Protein 4GH0 (pdb70)

InterPro domains:
  IPR014830 Glycolipid transfer protein domain [PF08718] (18-166)
  IPR014830 Glycolipid transfer protein domain [PTHR10219] (12-198)
  IPR036497 Glycolipid transfer protein superfamily [G3DSA:1.10.3520.10] (17-201)
  IPR036497 Glycolipid transfer protein superfamily [SSF110004] (9-208)

Radius of gyration: 17.48 Å; Cα contacts (8 Å, |Δi|>4): 216; chains: 1; bounding box: 47×49×36 Å

B-factor: mean 27.19, std 9.64, range [14.23, 109.21]

Organism: Homo sapiens (NCBI:txid9606)

Sequence (200 aa):
KPLPADKQIETGPFLEAVVSHLPPFFDCLGSPVFTPIKAVISGNITKIKAVYDTNPAKFRTLQNILEVEKEMYGAEWPKVVGATLALMWLKRGLRFIQVFLQSICDGERDENHPNLIRVNATKAYEMALKKYHGWIIVQKIFQAALYAAPYKSDFLKALSSKKGQNVTEEECLEKIRLFLVNYTATIDVIYEMYTQMNAELNYKV

GO terms:
  GO:0051861 glycolipid binding (F, IDA)
  GO:0008289 lipid binding (F, IDA)
  GO:0005829 cytosol (C, IDA)
  GO:0017089 glycolipid transfer activity (F, IDA)
  GO:0120009 intermembrane lipid transfer (P, IDA)
  GO:0035627 ceramide transport (P, TAS)
  GO:0017089 glycolipid transfer activity (F, TAS)
  GO:0005829 cytosol (C, TAS)
  GO:0042802 identical protein binding (F, IPI)
  GO:0005515 protein binding (F, IPI)
  GO:0120013 lipid transfer activity (F, IDA)
  GO:0046317 regulation of glucosylceramide biosynthetic process (P, IDA)
  GO:0106254 lipid sensor activity (F, IDA)
  GO:0048207 vesicle targeting, rough ER to cis-Golgi (P, IMP)

Structure (mmCIF, N/CA/C/O backb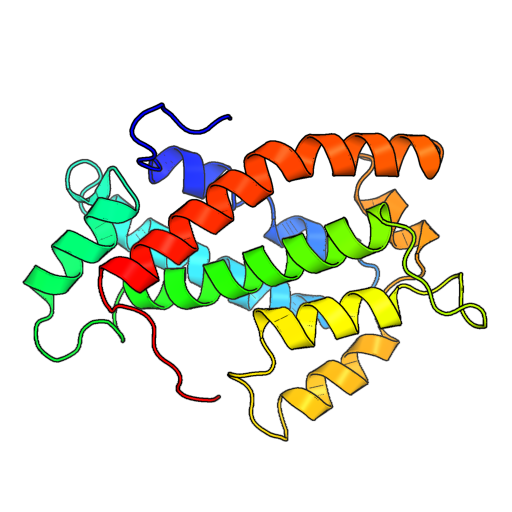one):
data_4GH0
#
_entry.id   4GH0
#
_cell.length_a   77.984
_cell.length_b   47.242
_cell.length_c   62.193
_cell.angle_alpha   90.00
_cell.angle_beta   125.52
_cell.angle_gamma   90.00
#
_symmetry.space_group_name_H-M   'C 1 2 1'
#
loop_
_entity.id
_entity.type
_entity.pdbx_description
1 polymer 'Glycolipid transfer protein'
2 non-polymer N-{(2S,3R,4E)-3-hydroxy-1-[(3-O-sulfo-beta-D-galactopyranosyl)oxy]octadec-4-en-2-yl}dodecanamide
3 non-polymer PENTADECANE
4 water water
#
loop_
_atom_site.group_PDB
_atom_site.id
_atom_site.type_symbol
_atom_site.label_atom_id
_atom_site.label_alt_id
_atom_site.label_comp_id
_atom_site.label_asym_id
_atom_site.label_entity_id
_atom_site.label_seq_id
_atom_site.pdbx_PDB_ins_code
_atom_site.Cartn_x
_atom_site.Cartn_y
_atom_site.Cartn_z
_atom_site.occupancy
_atom_site.B_iso_or_equiv
_atom_site.auth_seq_id
_atom_site.auth_comp_id
_atom_site.auth_asym_id
_atom_site.auth_atom_id
_atom_site.pdbx_PDB_model_num
ATOM 1 N N . LYS A 1 10 ? 2.049 11.527 9.611 1.00 44.61 10 LYS A N 1
ATOM 2 C CA . LYS A 1 10 ? 1.525 12.320 8.462 1.00 44.07 10 LYS A CA 1
ATOM 3 C C 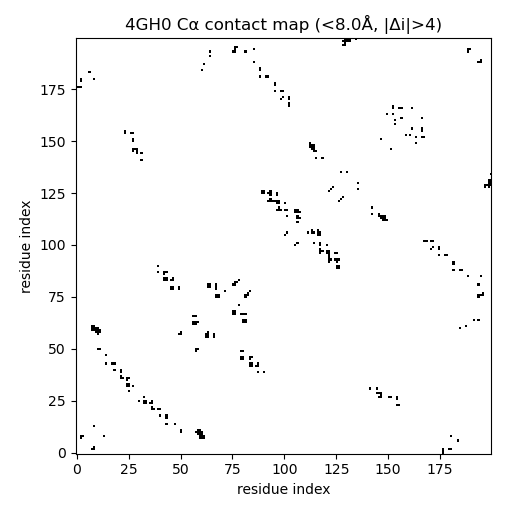. LYS A 1 10 ? 1.900 11.662 7.128 1.00 43.29 10 LYS A C 1
ATOM 4 O O . LYS A 1 10 ? 2.966 11.043 7.021 1.00 43.88 10 LYS A O 1
ATOM 10 N N . PRO A 1 11 ? 1.017 11.762 6.115 1.00 41.79 11 PRO A N 1
ATOM 11 C CA . PRO A 1 11 ? 1.395 11.218 4.816 1.00 40.24 11 PRO A CA 1
ATOM 12 C C . PRO A 1 11 ? 2.649 11.897 4.237 1.00 38.69 11 PRO A C 1
ATOM 13 O O . PRO A 1 11 ? 2.969 13.046 4.582 1.00 39.23 11 PRO A O 1
ATOM 17 N N . LEU A 1 12 ? 3.352 11.167 3.384 1.00 36.84 12 LEU A N 1
ATOM 18 C CA . LEU A 1 12 ? 4.490 11.720 2.647 1.00 35.54 12 LEU A CA 1
ATOM 19 C C . LEU A 1 12 ? 4.061 12.887 1.778 1.00 34.26 12 LEU A C 1
ATOM 20 O O . LEU A 1 12 ? 2.986 12.856 1.190 1.00 32.93 12 LEU A O 1
ATOM 25 N N . PRO A 1 13 ? 4.913 13.912 1.651 1.00 32.29 13 PRO A N 1
ATOM 26 C CA . PRO A 1 13 ? 4.628 14.916 0.638 1.00 31.66 13 PRO A CA 1
ATOM 27 C C . PRO A 1 13 ? 4.796 14.291 -0.733 1.00 30.31 13 PRO A C 1
ATOM 28 O O . PRO A 1 13 ? 5.427 13.232 -0.859 1.00 28.90 13 PRO A O 1
ATOM 32 N N . ALA A 1 14 ? 4.261 14.933 -1.769 1.00 29.83 14 ALA A N 1
ATOM 33 C CA . ALA A 1 14 ? 4.360 14.381 -3.114 1.00 29.02 14 ALA A CA 1
ATOM 34 C C . ALA A 1 14 ? 5.800 14.099 -3.554 1.00 28.12 14 ALA A C 1
ATOM 35 O O . ALA A 1 14 ? 6.064 13.133 -4.294 1.00 28.35 14 ALA A O 1
ATOM 37 N N . ASP A 1 15 ? 6.735 14.946 -3.109 1.00 26.34 15 ASP A N 1
ATOM 38 C CA . ASP A 1 15 ? 8.145 14.787 -3.475 1.00 24.97 15 ASP A CA 1
ATOM 39 C C . ASP A 1 15 ? 8.909 13.747 -2.649 1.00 23.18 15 ASP A C 1
ATOM 40 O O . ASP A 1 15 ? 10.085 13.493 -2.894 1.00 22.52 15 ASP A O 1
ATOM 45 N N . LYS A 1 16 ? 8.236 13.173 -1.655 1.00 22.44 16 LYS A N 1
ATOM 46 C CA . LYS A 1 16 ? 8.753 12.072 -0.840 1.00 23.10 16 LYS A CA 1
ATOM 47 C C . LYS A 1 16 ? 9.916 12.469 0.039 1.00 22.08 16 LYS A C 1
ATOM 48 O O . LYS A 1 16 ? 10.587 11.615 0.577 1.00 23.35 16 LYS A O 1
ATOM 54 N N . GLN A 1 17 ? 10.144 13.754 0.238 1.00 20.52 17 GLN A N 1
ATOM 55 C CA . GLN A 1 17 ? 11.229 14.156 1.146 1.00 20.20 17 GLN A CA 1
ATOM 56 C C . GLN A 1 17 ? 10.719 14.049 2.575 1.00 20.97 17 GLN A C 1
ATOM 57 O O . GLN A 1 17 ? 9.589 14.403 2.867 1.00 23.23 17 GLN A O 1
ATOM 63 N N . ILE A 1 18 ? 11.537 13.517 3.456 1.00 18.51 18 ILE A N 1
ATOM 64 C CA . ILE A 1 18 ? 11.121 13.298 4.839 1.00 18.93 18 ILE A CA 1
ATOM 65 C C . ILE A 1 18 ? 11.771 14.346 5.716 1.00 18.44 18 ILE A C 1
ATOM 66 O O . ILE A 1 18 ? 12.998 14.348 5.891 1.00 19.13 18 ILE A O 1
ATOM 71 N N . GLU A 1 19 ? 10.974 15.250 6.246 1.00 19.15 19 GLU A N 1
ATOM 72 C CA . GLU A 1 19 ? 11.489 16.302 7.086 1.00 20.76 19 GLU A CA 1
ATOM 73 C C . GLU A 1 19 ? 12.060 15.742 8.378 1.00 20.13 19 GLU A C 1
ATOM 74 O O . GLU A 1 19 ? 11.404 14.989 9.083 1.00 19.95 19 GLU A O 1
ATOM 85 N N . THR A 1 20 ? 13.298 16.133 8.685 1.00 18.75 20 THR A N 1
ATOM 86 C CA . THR A 1 20 ? 14.049 15.518 9.782 1.00 19.17 20 THR A CA 1
ATOM 87 C C . THR A 1 20 ? 13.437 15.816 11.140 1.00 19.14 20 THR A C 1
ATOM 88 O O . THR A 1 20 ? 13.291 14.934 11.974 1.00 19.05 20 THR A O 1
ATOM 92 N N . GLY A 1 21 ? 13.083 17.069 11.361 1.00 20.70 21 GLY A N 1
ATOM 93 C CA . GLY A 1 21 ? 12.527 17.473 12.637 1.00 21.14 21 GLY A CA 1
ATOM 94 C C . GLY A 1 21 ? 11.280 16.692 13.025 1.00 21.23 21 GLY A C 1
ATOM 95 O O . GLY A 1 21 ? 11.206 16.059 14.098 1.00 22.41 21 GLY A O 1
ATOM 96 N N . PRO A 1 22 ? 10.268 16.743 12.168 1.00 21.77 22 PRO A N 1
ATOM 97 C CA . PRO A 1 22 ? 9.056 15.971 12.395 1.00 22.07 22 PRO A CA 1
ATOM 98 C C . PRO A 1 22 ? 9.273 14.468 12.498 1.00 20.79 22 PRO A C 1
ATOM 99 O O . PRO A 1 22 ? 8.637 13.802 13.316 1.00 21.68 22 PRO A O 1
ATOM 103 N N . PHE A 1 23 ? 10.199 13.942 11.704 1.00 18.92 23 PHE A N 1
ATOM 104 C CA . PHE A 1 23 ? 10.550 12.528 11.801 1.00 18.69 23 PHE A CA 1
ATOM 105 C C . PHE A 1 23 ? 11.092 12.170 13.170 1.00 18.26 23 PHE A C 1
ATOM 106 O O . PHE A 1 23 ? 10.676 11.203 13.792 1.00 18.27 23 PHE A O 1
ATOM 114 N N . LEU A 1 24 ? 12.019 12.983 13.663 1.00 19.09 24 LEU A N 1
ATOM 115 C CA . LEU A 1 24 ? 12.586 12.772 14.989 1.00 19.91 24 LEU A CA 1
ATOM 116 C C . LEU A 1 24 ? 11.532 12.865 16.094 1.00 20.14 24 LEU A C 1
ATOM 117 O O . LEU A 1 24 ? 11.544 12.081 17.042 1.00 21.34 24 LEU A O 1
ATOM 122 N N . GLU A 1 25 ? 10.626 13.825 15.983 1.00 20.87 25 GLU A N 1
ATOM 123 C CA . GLU A 1 25 ? 9.532 13.952 16.953 1.00 23.66 25 GLU A CA 1
ATOM 124 C C . GLU A 1 25 ? 8.678 12.674 16.945 1.00 22.30 25 GLU A C 1
ATOM 125 O O . GLU A 1 25 ? 8.333 12.110 17.994 1.00 23.61 25 GLU A O 1
ATOM 131 N N . ALA A 1 26 ? 8.354 12.186 15.750 1.00 21.48 26 ALA A N 1
ATOM 132 C CA . ALA A 1 26 ? 7.538 10.994 15.640 1.00 21.37 26 ALA A CA 1
ATOM 133 C C . ALA A 1 26 ? 8.250 9.753 16.187 1.00 20.70 26 ALA A C 1
ATOM 134 O O . ALA A 1 26 ? 7.723 9.021 17.031 1.00 21.66 26 ALA A O 1
ATOM 136 N N . VAL A 1 27 ? 9.480 9.497 15.729 1.00 20.43 27 VAL A N 1
ATOM 137 C CA A VAL A 1 27 ? 10.171 8.265 16.131 0.50 21.32 27 VAL A CA 1
ATOM 138 C CA B VAL A 1 27 ? 10.172 8.288 16.109 0.50 20.98 27 VAL A CA 1
ATOM 139 C C . VAL A 1 27 ? 10.536 8.247 17.596 1.00 20.94 27 VAL A C 1
ATOM 140 O O . VAL A 1 27 ? 10.708 7.172 18.186 1.00 21.42 27 VAL A O 1
ATOM 147 N N . SER A 1 28 ? 10.606 9.418 18.214 1.00 21.05 28 SER A N 1
ATOM 148 C CA . SER A 1 28 ? 10.883 9.469 19.645 1.00 21.86 28 SER A CA 1
ATOM 149 C C . SER A 1 28 ? 9.740 8.871 20.476 1.00 21.58 28 SER A C 1
ATOM 150 O O . SER A 1 28 ? 9.978 8.520 21.620 1.00 23.23 28 SER A O 1
ATOM 153 N N . HIS A 1 29 ? 8.581 8.641 19.871 1.00 21.37 29 HIS A N 1
ATOM 154 C CA . HIS A 1 29 ? 7.494 7.926 20.573 1.00 22.73 29 HIS A CA 1
ATOM 155 C C . HIS A 1 29 ? 7.706 6.444 20.658 1.00 24.01 29 HIS A C 1
ATOM 156 O O . HIS A 1 29 ? 7.008 5.737 21.388 1.00 25.36 29 HIS A O 1
ATOM 163 N N . LEU A 1 30 ? 8.659 5.934 19.891 1.00 23.93 30 LEU A N 1
ATOM 164 C CA . LEU A 1 30 ? 8.800 4.503 19.791 1.00 25.21 30 LEU A CA 1
ATOM 165 C C . LEU A 1 30 ? 9.506 3.869 20.991 1.00 25.53 30 LEU A C 1
ATOM 166 O O . LEU A 1 30 ? 8.998 2.857 21.513 1.00 26.10 30 LEU A O 1
ATOM 175 N N . PRO A 1 31 ? 10.652 4.412 21.452 1.00 25.52 31 PRO A N 1
ATOM 176 C CA . PRO A 1 31 ? 11.326 3.745 22.555 1.00 26.78 31 PRO A CA 1
ATOM 177 C C . PRO A 1 31 ? 10.417 3.472 23.770 1.00 26.56 31 PRO A C 1
ATOM 178 O O . PRO A 1 31 ? 10.491 2.379 24.319 1.00 26.84 31 PRO A O 1
ATOM 182 N N . PRO A 1 32 ? 9.604 4.451 24.217 1.00 26.47 32 PRO A N 1
ATOM 183 C CA . PRO A 1 32 ? 8.790 4.154 25.391 1.00 27.44 32 PRO A CA 1
ATOM 184 C C . PRO A 1 32 ? 7.879 2.956 25.269 1.00 27.11 32 PRO A C 1
ATOM 185 O O . PRO A 1 32 ? 7.532 2.356 26.299 1.00 27.59 32 PRO A O 1
ATOM 189 N N . PHE A 1 33 ? 7.477 2.561 24.063 1.00 27.06 33 PHE A N 1
ATOM 190 C CA . PHE A 1 33 ? 6.700 1.320 23.923 1.00 27.76 33 PHE A CA 1
ATOM 191 C C . PHE A 1 33 ? 7.428 0.069 24.380 1.00 28.60 33 PHE A C 1
ATOM 192 O O . PHE A 1 33 ? 6.794 -0.912 24.778 1.00 28.89 33 PHE A O 1
ATOM 200 N N . PHE A 1 34 ? 8.755 0.076 24.343 1.00 29.07 34 PHE A N 1
ATOM 201 C CA . PHE A 1 34 ? 9.505 -1.065 24.834 1.00 29.73 34 PHE A CA 1
ATOM 202 C C . PHE A 1 34 ? 9.372 -1.267 26.356 1.00 30.41 34 PHE A C 1
ATOM 203 O O . PHE A 1 34 ? 9.563 -2.390 26.849 1.00 32.87 34 PHE A O 1
ATOM 211 N N . ASP A 1 35 ? 9.015 -0.206 27.084 1.00 30.38 35 ASP A N 1
ATOM 212 C CA . ASP A 1 35 ? 8.733 -0.287 28.536 1.00 30.84 35 ASP A CA 1
ATOM 213 C C . ASP A 1 35 ? 7.332 -0.790 28.837 1.00 30.98 35 ASP A C 1
ATOM 214 O O . ASP A 1 35 ? 6.979 -0.971 30.004 1.00 30.98 35 ASP A O 1
ATOM 219 N N . CYS A 1 36 ? 6.564 -1.081 27.793 1.00 30.39 36 CYS A N 1
ATOM 220 C CA . CYS A 1 36 ? 5.184 -1.538 27.940 1.00 30.71 36 CYS A CA 1
ATOM 221 C C . CYS A 1 36 ? 5.054 -3.009 27.612 1.00 30.67 36 CYS A C 1
ATOM 222 O O . CYS A 1 36 ? 3.920 -3.513 27.545 1.00 31.72 36 CYS A O 1
ATOM 225 N N . LEU A 1 37 ? 6.190 -3.681 27.381 1.00 31.52 37 LEU A N 1
ATOM 226 C CA . LEU A 1 37 ? 6.223 -5.082 26.911 1.00 31.82 37 LEU A CA 1
ATOM 227 C C . LEU A 1 37 ? 6.315 -6.139 27.998 1.00 32.45 37 LEU A C 1
ATOM 228 O O . LEU A 1 37 ? 6.411 -7.329 27.682 1.00 33.29 37 LEU A O 1
ATOM 233 N N . GLY A 1 38 ? 6.282 -5.727 29.261 1.00 32.25 38 GLY A N 1
ATOM 234 C CA . GLY A 1 38 ? 6.255 -6.649 30.391 1.00 32.86 38 GLY A CA 1
ATOM 235 C C . GLY A 1 38 ? 7.566 -7.335 30.671 1.00 32.88 38 GLY A C 1
ATOM 236 O O . GLY A 1 38 ? 7.599 -8.315 31.426 1.00 34.73 38 GLY A O 1
ATOM 237 N N . SER A 1 39 ? 8.662 -6.865 30.067 1.00 32.37 39 SER A N 1
ATOM 238 C CA . SER A 1 39 ? 9.943 -7.466 30.363 1.00 31.68 39 SER A CA 1
ATOM 239 C C . SER A 1 39 ? 11.069 -6.468 30.263 1.00 31.40 39 SER A C 1
ATOM 240 O O . SER A 1 39 ? 11.306 -5.836 29.237 1.00 29.87 39 SER A O 1
ATOM 243 N N . PRO A 1 40 ? 11.763 -6.289 31.364 1.00 31.40 40 PRO A N 1
ATOM 244 C CA . PRO A 1 40 ? 13.034 -5.563 31.377 1.00 31.12 40 PRO A CA 1
ATOM 245 C C . PRO A 1 40 ? 14.119 -6.093 30.417 1.00 30.02 40 PRO A C 1
ATOM 246 O O . PRO A 1 40 ? 15.090 -5.392 30.153 1.00 30.62 40 PRO A O 1
ATOM 250 N N . VAL A 1 41 ? 13.946 -7.291 29.854 1.00 29.26 41 VAL A N 1
ATOM 251 C CA . VAL A 1 41 ? 14.798 -7.793 28.795 1.00 29.38 41 VAL A CA 1
ATOM 252 C C . VAL A 1 41 ? 14.881 -6.787 27.632 1.00 27.61 41 VAL A C 1
ATOM 253 O O . VAL A 1 41 ? 15.892 -6.711 26.917 1.00 29.88 41 VAL A O 1
ATOM 257 N N . PHE A 1 42 ? 13.812 -6.016 27.423 1.00 25.19 42 PHE A N 1
ATOM 258 C CA . PHE A 1 42 ? 13.744 -5.083 26.312 1.00 25.21 42 PHE A CA 1
ATOM 259 C C . PHE A 1 42 ? 14.303 -3.715 26.599 1.00 22.93 42 PHE A C 1
ATOM 260 O O . PHE A 1 42 ? 14.446 -2.913 25.680 1.00 23.14 42 PHE A O 1
ATOM 268 N N . THR A 1 43 ? 14.733 -3.464 27.822 1.00 22.58 43 THR A N 1
ATOM 269 C CA . THR A 1 43 ? 15.380 -2.195 28.141 1.00 22.70 43 THR A CA 1
ATOM 270 C C . THR A 1 43 ? 16.631 -1.885 27.322 1.00 22.24 43 THR A C 1
ATOM 271 O O . THR A 1 43 ? 16.771 -0.744 26.842 1.00 21.40 43 THR A O 1
ATOM 275 N N . PRO A 1 44 ? 17.538 -2.864 27.157 1.00 21.84 44 PRO A N 1
ATOM 276 C CA . PRO A 1 44 ? 18.703 -2.528 26.333 1.00 22.62 44 PRO A CA 1
ATOM 277 C C . PRO A 1 44 ? 18.352 -2.258 24.865 1.00 21.86 44 PRO A C 1
ATOM 278 O O . PRO A 1 44 ? 19.063 -1.482 24.203 1.00 22.93 44 PRO A O 1
ATOM 282 N N . ILE A 1 45 ? 17.280 -2.854 24.360 1.00 22.15 45 ILE A N 1
ATOM 283 C CA . ILE A 1 45 ? 16.825 -2.562 23.003 1.00 23.08 45 ILE A CA 1
ATOM 284 C C . ILE A 1 45 ? 16.277 -1.152 22.906 1.00 22.16 45 ILE A C 1
ATOM 285 O O . ILE A 1 45 ? 16.638 -0.398 21.975 1.00 21.23 45 ILE A O 1
ATOM 290 N N . LYS A 1 46 ? 15.458 -0.755 23.863 1.00 21.86 46 LYS A N 1
ATOM 291 C CA . LYS A 1 46 ? 14.993 0.602 23.982 1.00 20.91 46 LYS A CA 1
ATOM 292 C C . LYS A 1 46 ? 16.174 1.587 23.928 1.00 19.71 46 LYS A C 1
ATOM 293 O O . LYS A 1 46 ? 16.150 2.561 23.205 1.00 20.14 46 LYS A O 1
ATOM 299 N N . ALA A 1 47 ? 17.209 1.280 24.688 1.00 18.84 47 ALA A N 1
ATOM 300 C CA . ALA A 1 47 ? 18.326 2.166 24.842 1.00 18.67 47 ALA A CA 1
ATOM 301 C C . ALA A 1 47 ? 19.125 2.285 23.526 1.00 18.43 47 ALA A C 1
ATOM 302 O O . ALA A 1 47 ? 19.601 3.353 23.161 1.00 18.54 47 ALA A O 1
ATOM 304 N N . VAL A 1 48 ? 19.288 1.176 22.808 1.00 18.13 48 VAL A N 1
ATOM 305 C CA . VAL A 1 48 ? 20.042 1.223 21.558 1.00 19.11 48 VAL A CA 1
ATOM 306 C C . VAL A 1 48 ? 19.283 2.047 20.508 1.00 17.60 48 VAL A C 1
ATOM 307 O O . VAL A 1 48 ? 19.886 2.840 19.775 1.00 18.26 48 VAL A O 1
ATOM 311 N N . ILE A 1 49 ? 17.971 1.869 20.415 1.00 17.33 49 ILE A N 1
ATOM 312 C CA . ILE A 1 49 ? 17.166 2.649 19.479 1.00 18.26 49 ILE A CA 1
ATOM 313 C C . ILE A 1 49 ? 17.168 4.124 19.843 1.00 17.65 49 ILE A C 1
ATOM 314 O O . ILE A 1 49 ? 17.333 4.989 18.988 1.00 17.77 49 ILE A O 1
ATOM 319 N N . SER A 1 50 ? 17.019 4.429 21.128 1.00 18.43 50 SER A N 1
ATOM 320 C CA . SER A 1 50 ? 17.097 5.797 21.582 1.00 19.83 50 SER A CA 1
ATOM 321 C C . SER A 1 50 ? 18.462 6.393 21.247 1.00 18.87 50 SER A C 1
ATOM 322 O O . SER A 1 50 ? 18.540 7.561 20.877 1.00 19.60 50 SER A O 1
ATOM 327 N N . GLY A 1 51 ? 19.517 5.585 21.332 1.00 18.31 51 GLY A N 1
ATOM 328 C CA . GLY A 1 51 ? 20.836 6.071 20.950 1.00 18.94 51 GLY A CA 1
ATOM 329 C C . GLY A 1 51 ? 20.924 6.460 19.500 1.00 16.85 51 GLY A C 1
ATOM 330 O O . GLY A 1 51 ? 21.549 7.463 19.144 1.00 17.73 51 GLY A O 1
ATOM 331 N N . ASN A 1 52 ? 20.343 5.659 18.623 1.00 16.44 52 ASN A N 1
ATOM 332 C CA . ASN A 1 52 ? 20.311 6.042 17.212 1.00 16.87 52 ASN A CA 1
ATOM 333 C C . ASN A 1 52 ? 19.603 7.371 17.012 1.00 15.47 52 ASN A C 1
ATOM 334 O O . ASN A 1 52 ? 20.064 8.247 16.285 1.00 15.99 52 ASN A O 1
ATOM 339 N N . ILE A 1 53 ? 18.460 7.538 17.669 1.00 15.93 53 ILE A N 1
ATOM 340 C CA . ILE A 1 53 ? 17.665 8.755 17.534 1.00 16.42 53 ILE A CA 1
ATOM 341 C C . ILE A 1 53 ? 18.448 9.967 18.050 1.00 17.00 53 ILE A C 1
ATOM 342 O O . ILE A 1 53 ? 18.488 11.023 17.403 1.00 17.67 53 ILE A O 1
ATOM 347 N N . THR A 1 54 ? 19.097 9.794 19.193 1.00 17.92 54 THR A N 1
ATOM 348 C CA . THR A 1 54 ? 19.901 10.864 19.768 1.00 18.67 54 THR A CA 1
ATOM 349 C C . THR A 1 54 ? 21.037 11.313 18.863 1.00 18.02 54 THR A C 1
ATOM 350 O O . THR A 1 54 ? 21.328 12.518 18.771 1.00 18.72 54 THR A O 1
ATOM 354 N N . LYS A 1 55 ? 21.683 10.352 18.215 1.00 17.33 55 LYS A N 1
ATOM 355 C CA . LYS A 1 55 ? 22.778 10.680 17.320 1.00 17.17 55 LYS A CA 1
ATOM 356 C C . LYS A 1 55 ? 22.254 11.474 16.115 1.00 16.86 55 LYS A C 1
ATOM 357 O O . LYS A 1 55 ? 22.866 12.454 15.711 1.00 17.92 55 LYS A O 1
ATOM 363 N N . ILE A 1 56 ? 21.135 11.069 15.527 1.00 16.20 56 ILE A N 1
ATOM 364 C CA . ILE A 1 56 ? 20.566 11.814 14.423 1.00 15.79 56 ILE A CA 1
ATOM 365 C C . ILE A 1 56 ? 20.162 13.217 14.864 1.00 16.06 56 ILE A C 1
ATOM 366 O O . ILE A 1 56 ? 20.445 14.206 14.165 1.00 17.51 56 ILE A O 1
ATOM 371 N N . LYS A 1 57 ? 19.542 13.331 16.023 1.00 16.80 57 LYS A N 1
ATOM 372 C CA . LYS A 1 57 ? 19.156 14.639 16.577 1.00 18.41 57 LYS A CA 1
ATOM 373 C C . LYS A 1 57 ? 20.376 15.552 16.803 1.00 18.25 57 LYS A C 1
ATOM 374 O O . LYS A 1 57 ? 20.311 16.752 16.527 1.00 18.89 57 LYS A O 1
ATOM 385 N N . ALA A 1 58 ? 21.460 14.966 17.294 1.00 18.04 58 ALA A N 1
ATOM 386 C CA . ALA A 1 58 ? 22.669 15.765 17.548 1.00 18.58 58 ALA A CA 1
ATOM 387 C C . ALA A 1 58 ? 23.212 16.351 16.265 1.00 18.57 58 ALA A C 1
ATOM 388 O O . ALA A 1 58 ? 23.680 17.495 16.240 1.00 19.47 58 ALA A O 1
ATOM 390 N N . VAL A 1 59 ? 23.221 15.545 15.202 1.00 18.29 59 VAL A N 1
ATOM 391 C CA . VAL A 1 59 ? 23.670 16.080 13.907 1.00 18.53 59 VAL A CA 1
ATOM 392 C C . VAL A 1 59 ? 22.692 17.156 13.416 1.00 18.59 59 VAL A C 1
ATOM 393 O O . VAL A 1 59 ? 23.080 18.247 13.015 1.00 18.95 59 VAL A O 1
ATOM 397 N N . TYR A 1 60 ? 21.409 16.855 13.412 1.00 19.11 60 TYR A N 1
ATOM 398 C CA . TYR A 1 60 ? 20.388 17.798 12.971 1.00 19.20 60 TYR A CA 1
ATOM 399 C C . TYR A 1 60 ? 20.527 19.139 13.685 1.00 19.25 60 TYR A C 1
ATOM 400 O O . TYR A 1 60 ? 20.467 20.210 13.042 1.00 20.79 60 TYR A O 1
ATOM 409 N N . ASP A 1 61 ? 20.741 19.091 14.991 1.00 20.05 61 ASP A N 1
ATOM 410 C CA . ASP A 1 61 ? 20.752 20.307 15.790 1.00 21.44 61 ASP A CA 1
ATOM 411 C C . ASP A 1 61 ? 21.940 21.216 15.437 1.00 21.58 61 ASP A C 1
ATOM 412 O O . ASP A 1 61 ? 21.873 22.432 15.721 1.00 24.17 61 ASP A O 1
ATOM 417 N N . THR A 1 62 ? 22.986 20.653 14.842 1.00 22.15 62 THR A N 1
ATOM 418 C CA . THR A 1 62 ? 24.157 21.430 14.453 1.00 22.64 62 THR A CA 1
ATOM 4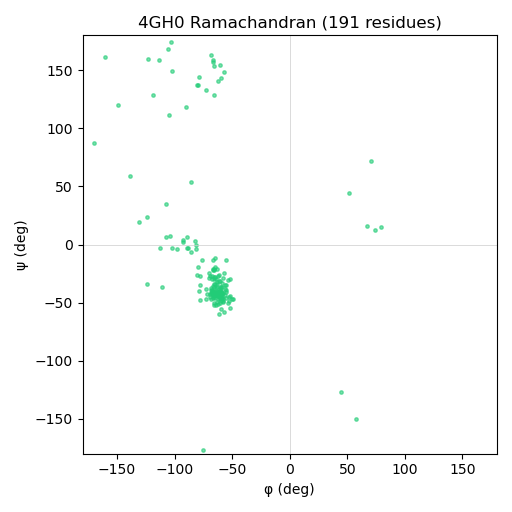19 C C . THR A 1 62 ? 23.812 22.439 13.363 1.00 23.64 62 THR A C 1
ATOM 420 O O . THR A 1 62 ? 24.430 23.499 13.267 1.00 26.23 62 THR A O 1
ATOM 424 N N . ASN A 1 63 ? 22.821 22.102 12.544 1.00 24.03 63 ASN A N 1
ATOM 425 C CA . ASN A 1 63 ? 22.430 22.951 11.425 1.00 24.42 63 ASN A CA 1
ATOM 426 C C . ASN A 1 63 ? 21.127 22.491 10.780 1.00 22.83 63 ASN A C 1
ATOM 427 O O . ASN A 1 63 ? 21.136 21.712 9.826 1.00 22.84 63 ASN A O 1
ATOM 432 N N . PRO A 1 64 ? 20.008 22.977 11.307 1.00 23.16 64 PRO A N 1
ATOM 433 C CA . PRO A 1 64 ? 18.699 22.377 11.024 1.00 23.55 64 PRO A CA 1
ATOM 434 C C . PRO A 1 64 ? 18.275 22.600 9.576 1.00 23.41 64 PRO A C 1
ATOM 435 O O . PRO A 1 64 ? 17.516 21.802 9.026 1.00 23.54 64 PRO A O 1
ATOM 439 N N . ALA A 1 65 ? 18.765 23.677 8.970 1.00 23.74 65 ALA A N 1
ATOM 440 C CA . ALA A 1 65 ? 18.499 23.952 7.562 1.00 23.11 65 ALA A CA 1
ATOM 441 C C . ALA A 1 65 ? 19.277 23.008 6.650 1.00 22.52 65 ALA A C 1
ATOM 442 O O . ALA A 1 65 ? 18.732 22.468 5.707 1.00 23.05 65 ALA A O 1
ATOM 444 N N . LYS A 1 66 ? 20.575 22.828 6.923 1.00 22.23 66 LYS A N 1
ATOM 445 C CA . LYS A 1 66 ? 21.421 21.939 6.116 1.00 23.00 66 LYS A CA 1
ATOM 446 C C . LYS A 1 66 ? 20.920 20.483 6.203 1.00 21.21 66 LYS A C 1
ATOM 447 O O . LYS A 1 66 ? 21.025 19.727 5.255 1.00 21.78 66 LYS A O 1
ATOM 453 N N . PHE A 1 67 ? 20.365 20.113 7.354 1.00 20.28 67 PHE A N 1
ATOM 454 C CA . PHE A 1 67 ? 19.842 18.766 7.605 1.00 19.54 67 PHE A CA 1
ATOM 455 C C . PHE A 1 67 ? 18.305 18.710 7.637 1.00 19.45 67 PHE A C 1
ATOM 456 O O . PHE A 1 67 ? 17.712 17.905 8.343 1.00 19.95 67 PHE A O 1
ATOM 464 N N . ARG A 1 68 ? 17.659 19.523 6.812 1.00 19.81 68 ARG A N 1
ATOM 465 C 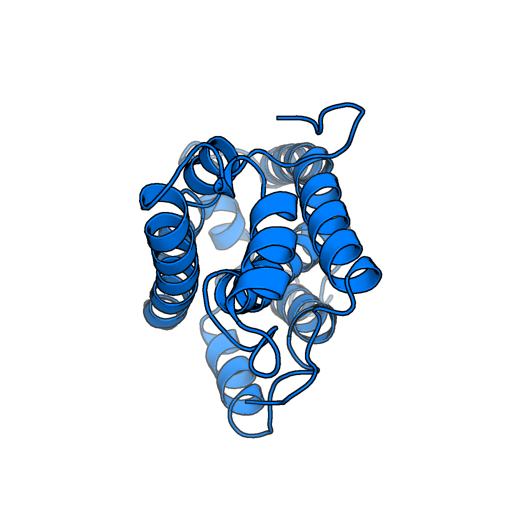CA . ARG A 1 68 ? 16.220 19.686 6.881 1.00 20.31 68 ARG A CA 1
ATOM 466 C C . ARG A 1 68 ? 15.471 18.413 6.578 1.00 19.07 68 ARG A C 1
ATOM 467 O O . ARG A 1 68 ? 14.414 18.181 7.162 1.00 19.97 68 ARG A O 1
ATOM 475 N N . THR A 1 69 ? 16.012 17.600 5.692 1.00 19.10 69 THR A N 1
ATOM 476 C CA . THR A 1 69 ? 15.430 16.323 5.347 1.00 18.36 69 THR A CA 1
ATOM 477 C C . THR A 1 69 ? 16.382 15.158 5.571 1.00 17.77 69 THR A C 1
ATOM 478 O O . THR A 1 69 ? 17.592 15.324 5.679 1.00 17.97 69 THR A O 1
ATOM 482 N N . LEU A 1 70 ? 15.827 13.948 5.686 1.00 17.23 70 LEU A N 1
ATOM 483 C CA . LEU A 1 70 ? 16.684 12.771 5.829 1.00 17.68 70 LEU A CA 1
ATOM 484 C C . LEU A 1 70 ? 17.598 12.610 4.626 1.00 18.29 70 LEU A C 1
ATOM 485 O O . LEU A 1 70 ? 18.757 12.236 4.746 1.00 17.96 70 LEU A O 1
ATOM 490 N N . GLN A 1 71 ? 17.051 12.906 3.458 1.00 17.82 71 GLN A N 1
ATOM 491 C CA . GLN A 1 71 ? 17.838 12.868 2.249 1.00 18.85 71 GLN A CA 1
ATOM 492 C C . GLN A 1 71 ? 19.037 13.816 2.353 1.00 19.56 71 GLN A C 1
ATOM 493 O O . GLN A 1 71 ? 20.161 13.454 1.941 1.00 20.02 71 GLN A O 1
ATOM 499 N N . ASN A 1 72 ? 18.813 14.997 2.904 1.00 19.09 72 ASN A N 1
ATOM 500 C CA . ASN A 1 72 ? 19.934 15.945 3.090 1.00 19.35 72 ASN A CA 1
ATOM 501 C C . ASN A 1 72 ? 21.005 15.380 3.989 1.00 19.44 72 ASN A C 1
ATOM 502 O O . ASN A 1 72 ? 22.183 15.668 3.797 1.00 20.27 72 ASN A O 1
ATOM 507 N N . ILE A 1 73 ? 20.625 14.629 5.024 1.00 19.70 73 ILE A N 1
ATOM 508 C CA . ILE A 1 73 ? 21.643 14.063 5.882 1.00 20.01 73 ILE A CA 1
ATOM 509 C C . ILE A 1 73 ? 22.612 13.195 5.104 1.00 19.22 73 ILE A C 1
ATOM 510 O O . ILE A 1 73 ? 23.850 13.382 5.201 1.00 19.59 73 ILE A O 1
ATOM 515 N N . LEU A 1 74 ? 22.104 12.292 4.287 1.00 17.88 74 LEU A N 1
ATOM 516 C CA . LEU A 1 74 ? 22.965 11.400 3.523 1.00 19.34 74 LEU A CA 1
ATOM 517 C C . LEU A 1 74 ? 23.786 12.194 2.511 1.00 20.05 74 LEU A C 1
ATOM 518 O O . LEU A 1 74 ? 24.968 11.934 2.364 1.00 20.37 74 LEU A O 1
ATOM 523 N N . GLU A 1 75 ? 23.142 13.117 1.813 1.00 19.84 75 GLU A N 1
ATOM 524 C CA . GLU A 1 75 ? 23.825 13.916 0.778 1.00 20.56 75 GLU A CA 1
ATOM 525 C C . GLU A 1 75 ? 24.975 14.722 1.389 1.00 21.13 75 GLU A C 1
ATOM 526 O O . GLU A 1 75 ? 26.106 14.765 0.847 1.00 22.55 75 GLU A O 1
ATOM 532 N N . VAL A 1 76 ? 24.692 15.443 2.470 1.00 20.80 76 VAL A N 1
ATOM 533 C CA . VAL A 1 76 ? 25.687 16.282 3.150 1.00 21.90 76 VAL A CA 1
ATOM 534 C C . VAL A 1 76 ? 26.791 15.452 3.757 1.00 21.51 76 VAL A C 1
ATOM 535 O O . VAL A 1 76 ? 27.981 15.767 3.596 1.00 22.96 76 VAL A O 1
ATOM 539 N N . GLU A 1 77 ? 26.446 14.372 4.445 1.00 21.07 77 GLU A N 1
ATOM 540 C CA . GLU A 1 77 ? 27.480 13.570 5.050 1.00 21.14 77 GLU A CA 1
ATOM 541 C C . GLU A 1 77 ? 28.362 12.881 4.012 1.00 21.64 77 GLU A C 1
ATOM 542 O O . GLU A 1 77 ? 29.578 12.755 4.240 1.00 23.33 77 GLU A O 1
ATOM 548 N N . LYS A 1 78 ? 27.792 12.457 2.888 1.00 23.63 78 LYS A N 1
ATOM 549 C CA . LYS A 1 78 ? 28.621 11.892 1.812 1.00 25.07 78 LYS A CA 1
ATOM 550 C C . LYS A 1 78 ? 29.720 12.901 1.406 1.00 26.87 78 LYS A C 1
ATOM 551 O O . LYS A 1 78 ? 30.869 12.506 1.232 1.00 28.73 78 LYS A O 1
ATOM 557 N N . GLU A 1 79 ? 29.358 14.180 1.372 1.00 27.45 79 GLU A N 1
ATOM 558 C CA . GLU A 1 79 ? 30.281 15.248 0.927 1.00 29.94 79 GLU A CA 1
ATOM 559 C C . GLU A 1 79 ? 31.268 15.577 2.038 1.00 31.43 79 GLU A C 1
ATOM 560 O O . GLU A 1 79 ? 32.423 15.911 1.763 1.00 33.84 79 GLU A O 1
ATOM 566 N N . MET A 1 80 ? 30.815 15.506 3.289 1.00 32.40 80 MET A N 1
ATOM 567 C CA . MET A 1 80 ? 31.602 15.870 4.496 1.00 32.67 80 MET A CA 1
ATOM 568 C C . MET A 1 80 ? 32.696 14.858 4.838 1.00 32.98 80 MET A C 1
ATOM 569 O O . MET A 1 80 ? 33.810 15.248 5.272 1.00 34.36 80 MET A O 1
ATOM 578 N N . TYR A 1 81 ? 32.400 13.573 4.658 1.00 32.53 81 TYR A N 1
ATOM 579 C CA . TYR A 1 81 ? 33.183 12.480 5.248 1.00 32.14 81 TYR A CA 1
ATOM 580 C C . TYR A 1 81 ? 33.940 11.611 4.269 1.00 33.28 81 TYR A C 1
ATOM 581 O O . TYR A 1 81 ? 34.640 10.676 4.688 1.00 33.40 81 TYR A O 1
ATOM 590 N N . GLY A 1 82 ? 33.784 11.874 2.981 1.00 33.84 82 GLY A N 1
ATOM 591 C CA . GLY A 1 82 ? 34.573 11.154 1.980 1.00 32.89 82 GLY A CA 1
ATOM 592 C C . GLY A 1 82 ? 34.659 9.656 2.222 1.00 32.92 82 GLY A C 1
ATOM 593 O O . GLY A 1 82 ? 33.633 8.993 2.394 1.00 33.48 82 GLY A O 1
ATOM 594 N N . ALA A 1 83 ? 35.872 9.102 2.262 1.00 32.61 83 ALA A N 1
ATOM 595 C CA . ALA A 1 83 ? 36.032 7.638 2.236 1.00 31.08 83 ALA A CA 1
ATOM 596 C C . ALA A 1 83 ? 35.426 6.881 3.435 1.00 30.16 83 ALA A C 1
ATOM 597 O O . ALA A 1 83 ? 35.171 5.670 3.361 1.00 31.18 83 ALA A O 1
ATOM 599 N N . GLU A 1 84 ? 35.215 7.581 4.542 1.00 28.27 84 GLU A N 1
ATOM 600 C CA . GLU A 1 84 ? 34.672 6.941 5.742 1.00 26.65 84 GLU A CA 1
ATOM 601 C C . GLU A 1 84 ? 33.149 6.746 5.666 1.00 25.20 84 GLU A C 1
ATOM 602 O O . GLU A 1 84 ? 32.613 5.943 6.394 1.00 25.95 84 GLU A O 1
ATOM 608 N N . TRP A 1 85 ? 32.493 7.484 4.787 1.00 23.53 85 TRP A N 1
ATOM 609 C CA . TRP A 1 85 ? 31.051 7.401 4.611 1.00 23.07 85 TRP A CA 1
ATOM 610 C C . TRP A 1 85 ? 30.762 6.178 3.787 1.00 22.93 85 TRP A C 1
ATOM 611 O O . TRP A 1 85 ? 31.523 5.881 2.875 1.00 24.30 85 TRP A O 1
ATOM 622 N N . PRO A 1 86 ? 29.656 5.460 4.060 1.00 21.65 86 PRO A N 1
ATOM 623 C CA . PRO A 1 86 ? 28.542 5.750 4.983 1.00 20.74 86 PRO A CA 1
ATOM 624 C C . PRO A 1 86 ? 28.660 5.275 6.421 1.00 20.60 86 PRO A C 1
ATOM 625 O O . PRO A 1 86 ? 27.699 5.455 7.160 1.00 20.94 86 PRO A O 1
ATOM 629 N N . LYS A 1 87 ? 29.797 4.738 6.848 1.00 21.18 87 LYS A N 1
ATOM 630 C CA . LYS A 1 87 ? 29.960 4.189 8.195 1.00 21.63 87 LYS A CA 1
ATOM 631 C C . LYS A 1 87 ? 30.346 5.287 9.189 1.00 22.01 87 LYS A C 1
ATOM 632 O O . LYS A 1 87 ? 31.359 5.196 9.901 1.00 22.88 87 LYS A O 1
ATOM 638 N N . VAL A 1 88 ? 29.538 6.336 9.219 1.00 20.98 88 VAL A N 1
ATOM 639 C CA A VAL A 1 88 ? 29.811 7.483 10.026 0.50 21.30 88 VAL A CA 1
ATOM 640 C CA B VAL A 1 88 ? 29.819 7.551 9.971 0.50 21.25 88 VAL A CA 1
ATOM 641 C C . VAL A 1 88 ? 28.527 8.249 10.313 1.00 19.79 88 VAL A C 1
ATOM 642 O O . VAL A 1 88 ? 27.547 8.129 9.593 1.00 19.85 88 VAL A O 1
ATOM 649 N N . GLY A 1 89 ? 28.561 9.016 11.374 1.00 20.19 89 GLY A N 1
ATOM 650 C CA . GLY A 1 89 ? 27.568 10.017 11.628 1.00 19.58 89 GLY A CA 1
ATOM 651 C C . GLY A 1 89 ? 26.121 9.572 11.707 1.00 17.64 89 GLY A C 1
ATOM 652 O O . GLY A 1 89 ? 25.794 8.480 12.167 1.00 18.02 89 GLY A O 1
ATOM 653 N N . ALA A 1 90 ? 25.246 10.483 11.328 1.00 17.65 90 ALA A N 1
ATOM 654 C CA . ALA A 1 90 ? 23.848 10.214 11.338 1.00 16.33 90 ALA A CA 1
ATOM 655 C C . ALA A 1 90 ? 23.491 9.215 10.251 1.00 16.99 90 ALA A C 1
ATOM 656 O O . ALA A 1 90 ? 22.476 8.534 10.386 1.00 16.35 90 ALA A O 1
ATOM 658 N N . THR A 1 91 ? 24.278 9.108 9.186 1.00 16.18 91 THR A N 1
ATOM 659 C CA . THR A 1 91 ? 23.990 8.127 8.150 1.00 15.69 91 THR A CA 1
ATOM 660 C C . THR A 1 91 ? 24.033 6.729 8.767 1.00 15.32 91 THR A C 1
ATOM 661 O O . THR A 1 91 ? 23.168 5.893 8.499 1.00 15.10 91 THR A O 1
ATOM 665 N N . LEU A 1 92 ? 25.033 6.457 9.592 1.00 15.75 92 LEU A N 1
ATOM 666 C CA . LEU A 1 92 ? 25.128 5.164 10.231 1.00 15.29 92 LEU A CA 1
ATOM 667 C C . LEU A 1 92 ? 24.022 4.930 11.253 1.00 15.00 92 LEU A C 1
ATOM 668 O O . LEU A 1 92 ? 23.433 3.869 11.333 1.00 15.53 92 LEU A O 1
ATOM 673 N N . ALA A 1 93 ? 23.721 5.944 12.037 1.00 14.83 93 ALA A N 1
ATOM 674 C CA . ALA A 1 93 ? 22.674 5.835 13.040 1.00 14.33 93 ALA A CA 1
ATOM 675 C C . ALA A 1 93 ? 21.329 5.547 12.376 1.00 14.26 93 ALA A C 1
ATOM 676 O O . ALA A 1 93 ? 20.561 4.715 12.863 1.00 15.02 93 ALA A O 1
ATOM 678 N N . LEU A 1 94 ? 21.030 6.250 11.294 1.00 14.23 94 LEU A N 1
ATOM 679 C CA . LEU A 1 94 ? 19.772 6.043 10.589 1.00 14.65 94 LEU A CA 1
ATOM 680 C C . LEU A 1 94 ? 19.763 4.684 9.863 1.00 14.29 94 LEU A C 1
ATOM 681 O O . LEU A 1 94 ? 18.697 4.052 9.727 1.00 15.28 94 LEU A O 1
ATOM 686 N N . MET A 1 95 ? 20.923 4.195 9.452 1.00 14.65 95 MET A N 1
ATOM 687 C CA . MET A 1 95 ? 21.016 2.904 8.812 1.00 15.90 95 MET A CA 1
ATOM 688 C C . MET A 1 95 ? 20.538 1.833 9.771 1.00 16.06 95 MET A C 1
ATOM 689 O O . MET A 1 95 ? 19.849 0.890 9.378 1.00 18.08 95 MET A O 1
ATOM 696 N N . TRP A 1 96 ? 20.922 1.966 11.035 1.00 14.87 96 TRP A N 1
ATOM 697 C CA . TRP A 1 96 ? 20.486 1.013 12.044 1.00 14.64 96 TRP A CA 1
ATOM 698 C C . TRP A 1 96 ? 19.073 1.263 12.521 1.00 14.79 96 TRP A C 1
ATOM 699 O O . TRP A 1 96 ? 18.313 0.315 12.755 1.00 15.38 96 TRP A O 1
ATOM 710 N N . LEU A 1 97 ? 18.726 2.530 12.700 1.00 14.70 97 LEU A N 1
ATOM 711 C CA . LEU A 1 97 ? 17.374 2.866 13.082 1.00 14.92 97 LEU A CA 1
ATOM 712 C C . LEU A 1 97 ? 16.365 2.300 12.121 1.00 14.79 97 LEU A C 1
ATOM 713 O O . LEU A 1 97 ? 15.360 1.742 12.535 1.00 15.14 97 LEU A O 1
ATOM 718 N N . LYS A 1 98 ? 16.622 2.453 10.825 1.00 15.11 98 LYS A N 1
ATOM 719 C CA . LYS A 1 98 ? 15.660 1.980 9.854 1.00 15.37 98 LYS A CA 1
ATOM 720 C C . LYS A 1 98 ? 15.431 0.482 9.933 1.00 14.72 98 LYS A C 1
ATOM 721 O O . LYS A 1 98 ? 14.345 0.040 9.590 1.00 15.23 98 LYS A O 1
ATOM 727 N N . ARG A 1 99 ? 16.456 -0.260 10.324 1.00 14.90 99 ARG A N 1
ATOM 728 C CA . ARG A 1 99 ? 16.336 -1.706 10.468 1.00 15.27 99 ARG A CA 1
ATOM 729 C C . ARG A 1 99 ? 15.437 -2.049 11.616 1.00 14.70 99 ARG A C 1
ATOM 730 O O . ARG A 1 99 ? 14.603 -2.956 11.534 1.00 15.78 99 ARG A O 1
ATOM 738 N N . GLY A 1 100 ? 15.537 -1.268 12.679 1.00 15.34 100 GLY A N 1
ATOM 739 C CA . GLY A 1 100 ? 14.589 -1.431 13.782 1.00 15.40 100 GLY A CA 1
ATOM 740 C C . GLY A 1 100 ? 13.163 -1.039 13.403 1.00 14.98 100 GLY A C 1
ATOM 741 O O . GLY A 1 100 ? 12.196 -1.717 13.774 1.00 15.71 100 GLY A O 1
ATOM 742 N N . LEU A 1 101 ? 13.024 0.021 12.625 1.00 15.03 101 LEU A N 1
ATOM 743 C CA . LEU A 1 101 ? 11.722 0.436 12.154 1.00 15.18 101 LEU A CA 1
ATOM 744 C C . LEU A 1 101 ? 11.101 -0.602 11.250 1.00 15.11 101 LEU A C 1
ATOM 745 O O . LEU A 1 101 ? 9.884 -0.867 11.304 1.00 16.56 101 LEU A O 1
ATOM 750 N N . ARG A 1 102 ? 11.905 -1.190 10.383 1.00 14.68 102 ARG A N 1
ATOM 751 C CA . ARG A 1 102 ? 11.430 -2.264 9.505 1.00 15.02 102 ARG A CA 1
ATOM 752 C C . ARG A 1 102 ? 11.052 -3.496 10.295 1.00 14.73 102 ARG A C 1
ATOM 753 O O . ARG A 1 102 ? 10.054 -4.170 9.966 1.00 16.25 102 ARG A O 1
ATOM 761 N N . PHE A 1 103 ? 11.830 -3.855 11.301 1.00 14.88 103 PHE A N 1
ATOM 762 C CA . PHE A 1 103 ? 11.423 -4.963 12.149 1.00 14.84 103 PHE A CA 1
ATOM 763 C C . PHE A 1 103 ? 10.015 -4.720 12.672 1.00 15.38 103 PHE A C 1
ATOM 764 O O . PHE A 1 103 ? 9.160 -5.628 12.634 1.00 16.25 103 PHE A O 1
ATOM 772 N N . ILE A 1 104 ? 9.776 -3.544 13.230 1.00 16.77 104 ILE A N 1
ATOM 773 C CA . ILE A 1 104 ? 8.462 -3.230 13.817 1.00 17.08 104 ILE A CA 1
ATOM 774 C C . ILE A 1 104 ? 7.377 -3.315 12.736 1.00 17.58 104 ILE A C 1
ATOM 775 O O . ILE A 1 104 ? 6.282 -3.846 12.987 1.00 17.69 104 ILE A O 1
ATOM 780 N N . GLN A 1 105 ? 7.636 -2.756 11.558 1.00 17.22 105 GLN A N 1
ATOM 781 C CA . GLN A 1 105 ? 6.718 -2.850 10.429 1.00 17.68 105 GLN A CA 1
ATOM 782 C C . GLN A 1 105 ? 6.296 -4.288 10.123 1.00 17.88 105 GLN A C 1
ATOM 783 O O . GLN A 1 105 ? 5.110 -4.617 10.023 1.00 18.24 105 GLN A O 1
ATOM 789 N N . VAL A 1 106 ? 7.293 -5.137 9.927 1.00 16.67 106 VAL A N 1
ATOM 790 C CA . VAL A 1 106 ? 7.025 -6.516 9.510 1.00 17.45 106 VAL A CA 1
ATOM 791 C C . VAL A 1 106 ? 6.307 -7.272 10.630 1.00 16.84 106 VAL A C 1
ATOM 792 O O . VAL A 1 106 ? 5.381 -8.046 10.386 1.00 17.98 106 VAL A O 1
ATOM 796 N N . PHE A 1 107 ? 6.723 -7.029 11.861 1.00 16.79 107 PHE A N 1
ATOM 797 C CA . PHE A 1 107 ? 6.100 -7.652 13.036 1.00 16.80 107 PHE A CA 1
ATOM 798 C C . PHE A 1 107 ? 4.620 -7.292 13.108 1.00 17.70 107 PHE A C 1
ATOM 799 O O . PHE A 1 107 ? 3.750 -8.168 13.213 1.00 18.42 107 PHE A O 1
ATOM 807 N N . LEU A 1 108 ? 4.341 -6.001 13.112 1.00 17.69 108 LEU A N 1
ATOM 808 C CA . LEU A 1 108 ? 2.946 -5.546 13.192 1.00 18.10 108 LEU A CA 1
ATOM 809 C C . LEU A 1 108 ? 2.117 -6.042 12.003 1.00 18.23 108 LEU A C 1
ATOM 810 O O . LEU A 1 108 ? 0.964 -6.453 12.162 1.00 19.10 108 LEU A O 1
ATOM 815 N N . GLN A 1 109 ? 2.665 -5.962 10.807 1.00 18.40 109 GLN A N 1
ATOM 816 C CA . GLN A 1 109 ? 1.966 -6.402 9.613 1.00 18.72 109 GLN A CA 1
ATOM 817 C C . GLN A 1 109 ? 1.629 -7.894 9.705 1.00 18.93 109 GLN A C 1
ATOM 818 O O . GLN A 1 109 ? 0.551 -8.323 9.315 1.00 19.26 109 GLN A O 1
ATOM 824 N N . SER A 1 110 ? 2.567 -8.689 10.207 1.00 18.98 110 SER A N 1
ATOM 825 C CA . SER A 1 110 ? 2.389 -10.141 10.337 1.00 19.18 110 SER A CA 1
ATOM 826 C C . SER A 1 110 ? 1.244 -10.451 11.298 1.00 19.02 110 SER A C 1
ATOM 827 O O . SER A 1 110 ? 0.387 -11.298 11.002 1.00 20.07 110 SER A O 1
ATOM 830 N N . ILE A 1 111 ? 1.194 -9.730 12.410 1.00 19.84 111 ILE A N 1
ATOM 831 C CA . ILE A 1 111 ? 0.101 -9.904 13.384 1.00 20.83 111 ILE A CA 1
ATOM 832 C C . ILE A 1 111 ? -1.220 -9.526 12.734 1.00 21.11 111 ILE A C 1
ATOM 833 O O . ILE A 1 111 ? -2.203 -10.283 12.797 1.00 22.89 111 ILE A O 1
ATOM 838 N N . CYS A 1 112 ? -1.263 -8.368 12.091 1.00 20.64 112 CYS A N 1
ATOM 839 C CA . CYS A 1 112 ? -2.479 -7.890 11.441 1.00 22.11 112 CYS A CA 1
ATOM 840 C C . CYS A 1 112 ? -2.965 -8.832 10.336 1.00 21.68 112 CYS A C 1
ATOM 841 O O . CYS A 1 112 ? -4.174 -8.943 10.097 1.00 24.30 112 CYS A O 1
ATOM 844 N N . ASP A 1 113 ? -2.048 -9.516 9.676 1.00 22.07 113 ASP A N 1
ATOM 845 C CA . ASP A 1 113 ? -2.358 -10.425 8.575 1.00 23.69 113 ASP A CA 1
ATOM 846 C C . ASP A 1 113 ? -2.789 -11.806 9.059 1.00 23.51 113 ASP A C 1
ATOM 847 O O . ASP A 1 113 ? -3.068 -12.683 8.231 1.00 25.61 113 ASP A O 1
ATOM 852 N N . GLY A 1 114 ? -2.895 -11.990 10.366 1.00 23.21 114 GLY A N 1
ATOM 853 C CA . GLY A 1 114 ? -3.422 -13.243 10.934 1.00 24.28 114 GLY A CA 1
ATOM 854 C C . GLY A 1 114 ? -2.411 -14.364 10.951 1.00 24.46 114 GLY A C 1
ATOM 855 O O . GLY A 1 114 ? -2.762 -15.528 11.118 1.00 26.46 114 GLY A O 1
ATOM 856 N N . GLU A 1 115 ? -1.141 -14.051 10.774 1.00 24.00 115 GLU A N 1
ATOM 857 C CA . GLU A 1 115 ? -0.129 -15.081 10.815 1.00 24.44 115 GLU A CA 1
ATOM 858 C C . GLU A 1 115 ? 0.064 -15.530 12.256 1.00 24.01 115 GLU A C 1
ATOM 859 O O . GLU A 1 115 ? 0.163 -14.720 13.168 1.00 23.66 115 GLU A O 1
ATOM 865 N N . ARG A 1 116 ? 0.085 -16.849 12.464 1.00 24.74 116 ARG A N 1
ATOM 866 C CA . ARG A 1 116 ? 0.195 -17.404 13.812 1.00 26.96 116 ARG A CA 1
ATOM 867 C C . ARG A 1 116 ? 0.680 -18.843 13.754 1.00 28.06 116 ARG A C 1
ATOM 868 O O . ARG A 1 116 ? 0.612 -19.488 12.700 1.00 27.93 116 ARG A O 1
ATOM 876 N N . ASP A 1 117 ? 1.184 -19.322 14.886 1.00 28.86 117 ASP A N 1
ATOM 877 C CA . ASP A 1 117 ? 1.493 -20.744 15.076 1.00 30.06 117 ASP A CA 1
ATOM 878 C C . ASP A 1 117 ? 0.240 -21.367 15.646 1.00 30.65 117 ASP A C 1
ATOM 879 O O . ASP A 1 117 ? -0.226 -20.972 16.711 1.00 29.27 117 ASP A O 1
ATOM 884 N N . GLU A 1 118 ? -0.336 -22.311 14.914 1.00 32.26 118 GLU A N 1
ATOM 885 C CA . GLU A 1 118 ? -1.633 -22.864 15.302 1.00 33.66 118 GLU A CA 1
ATOM 886 C C . GLU A 1 118 ? -1.602 -23.617 16.627 1.00 34.53 118 GLU A C 1
ATOM 887 O O . GLU A 1 118 ? -2.643 -23.782 17.259 1.00 36.23 118 GLU A O 1
ATOM 893 N N . ASN A 1 119 ? -0.420 -24.027 17.072 1.00 34.84 119 ASN A N 1
ATOM 894 C CA . ASN A 1 119 ? -0.293 -24.650 18.393 1.00 34.40 119 ASN A CA 1
ATOM 895 C C . ASN A 1 119 ? 0.168 -23.710 19.495 1.00 33.99 119 ASN A C 1
ATOM 896 O O . ASN A 1 119 ? 0.263 -24.116 20.647 1.00 34.06 119 ASN A O 1
ATOM 901 N N . HIS A 1 120 ? 0.474 -22.460 19.148 1.00 32.04 120 HIS A N 1
ATOM 902 C CA . HIS A 1 120 ? 0.711 -21.420 20.156 1.00 31.52 120 HIS A CA 1
ATOM 903 C C . HIS A 1 120 ? 0.064 -20.129 19.709 1.00 30.02 120 HIS A C 1
ATOM 904 O O . HIS A 1 120 ? 0.750 -19.111 19.554 1.00 28.46 120 HIS A O 1
ATOM 911 N N . PRO A 1 121 ? -1.257 -20.148 19.491 1.00 28.78 121 PRO A N 1
ATOM 912 C CA . PRO A 1 121 ? -1.918 -18.943 18.998 1.00 28.67 121 PRO A CA 1
ATOM 913 C C . PRO A 1 121 ? -1.892 -17.763 19.969 1.00 27.84 121 PRO A C 1
ATOM 914 O O . PRO A 1 121 ? -2.187 -16.643 19.559 1.00 28.56 121 PRO A O 1
ATOM 918 N N . ASN A 1 122 ? -1.507 -17.999 21.227 1.00 27.41 122 ASN A N 1
ATOM 919 C CA . ASN A 1 122 ? -1.458 -16.958 22.236 1.00 26.33 122 ASN A CA 1
ATOM 920 C C . ASN A 1 122 ? -0.123 -16.221 22.304 1.00 25.33 122 ASN A C 1
ATOM 921 O O . ASN A 1 122 ? 0.042 -15.303 23.103 1.00 25.24 122 ASN A O 1
ATOM 926 N N . LEU A 1 123 ? 0.825 -16.674 21.486 1.00 24.08 123 LEU A N 1
ATOM 927 C CA . LEU A 1 123 ? 2.144 -16.076 21.427 1.00 23.60 123 LEU A CA 1
ATOM 928 C C . LEU A 1 123 ? 2.307 -15.240 20.154 1.00 23.09 123 LEU A C 1
ATOM 929 O O . LEU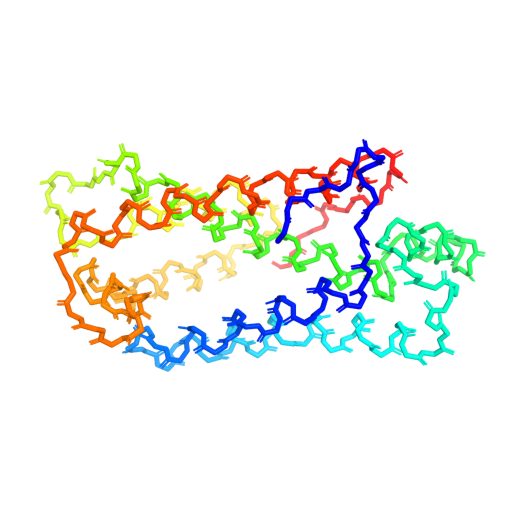 A 1 123 ? 1.480 -15.297 19.236 1.00 23.20 123 LEU A O 1
ATOM 934 N N . ILE A 1 124 ? 3.391 -14.462 20.120 1.00 22.58 124 ILE A N 1
ATOM 935 C CA . ILE A 1 124 ? 3.756 -13.671 18.934 1.00 23.09 124 ILE A CA 1
ATOM 936 C C . ILE A 1 124 ? 5.183 -14.026 18.496 1.00 22.07 124 ILE A C 1
ATOM 937 O O . ILE A 1 124 ? 5.843 -13.234 17.803 1.00 21.32 124 ILE A O 1
ATOM 942 N N . ARG A 1 125 ? 5.654 -15.216 18.849 1.00 23.00 125 ARG A N 1
ATOM 943 C CA . ARG A 1 125 ? 6.999 -15.667 18.513 1.00 24.48 125 ARG A CA 1
ATOM 944 C C . ARG A 1 125 ? 7.191 -15.802 17.020 1.00 23.33 125 ARG A C 1
ATOM 945 O O . ARG A 1 125 ? 8.182 -15.317 16.493 1.00 22.52 125 ARG A O 1
ATOM 960 N N . VAL A 1 126 ? 6.211 -16.370 16.323 1.00 22.93 126 VAL A N 1
ATOM 961 C CA . VAL A 1 126 ? 6.348 -16.562 14.891 1.00 22.58 126 VAL A CA 1
ATOM 962 C C . VAL A 1 126 ? 6.396 -15.205 14.162 1.00 21.10 126 VAL A C 1
ATOM 963 O O . VAL A 1 126 ? 7.099 -15.052 13.165 1.00 21.21 126 VAL A O 1
ATOM 967 N N . ASN A 1 127 ? 5.674 -14.227 14.683 1.00 20.22 127 ASN A N 1
ATOM 968 C CA . ASN A 1 127 ? 5.633 -12.912 14.053 1.00 19.72 127 ASN A CA 1
ATOM 969 C C . ASN A 1 127 ? 6.986 -12.220 14.272 1.00 18.86 127 ASN A C 1
ATOM 970 O O . ASN A 1 127 ? 7.511 -11.577 13.370 1.00 18.57 127 ASN A O 1
ATOM 975 N N . ALA A 1 128 ? 7.521 -12.327 15.475 1.00 19.33 128 ALA A N 1
ATOM 976 C CA . ALA A 1 128 ? 8.828 -11.748 15.797 1.00 18.98 128 ALA A CA 1
ATOM 977 C C . ALA A 1 128 ? 9.941 -12.399 14.988 1.00 19.09 128 ALA A C 1
ATOM 978 O O . ALA A 1 128 ? 10.879 -11.715 14.537 1.00 19.38 128 ALA A O 1
ATOM 980 N N . THR A 1 129 ? 9.860 -13.701 14.756 1.00 20.15 129 THR A N 1
ATOM 981 C CA . THR A 1 129 ? 10.879 -14.422 14.023 1.00 20.70 129 THR A CA 1
ATOM 982 C C . THR A 1 129 ? 10.863 -14.007 12.558 1.00 20.81 129 THR A C 1
ATOM 983 O O . THR A 1 129 ? 11.902 -13.759 11.976 1.00 20.45 129 THR A O 1
ATOM 987 N N . LYS A 1 130 ? 9.683 -13.866 11.971 1.00 20.78 130 LYS A N 1
ATOM 988 C CA . LYS A 1 130 ? 9.602 -13.388 10.587 1.00 20.54 130 LYS A CA 1
ATOM 989 C C . LYS A 1 130 ? 10.175 -11.996 10.459 1.00 19.33 130 LYS A C 1
ATOM 990 O O . LYS A 1 130 ? 10.949 -11.707 9.530 1.00 20.39 130 LYS A O 1
ATOM 996 N N . ALA A 1 131 ? 9.808 -11.113 11.384 1.00 18.59 131 ALA A N 1
ATOM 997 C CA . ALA A 1 131 ? 10.383 -9.750 11.384 1.00 18.37 131 ALA A CA 1
ATOM 998 C C . ALA A 1 131 ? 11.898 -9.734 11.520 1.00 17.77 131 ALA A C 1
ATOM 999 O O . ALA A 1 131 ? 12.593 -8.984 10.826 1.00 17.47 131 ALA A O 1
ATOM 1001 N N . TYR A 1 132 ? 12.410 -10.583 12.392 1.00 17.70 132 TYR A N 1
ATOM 1002 C CA . TYR A 1 132 ? 13.846 -10.677 12.593 1.00 18.05 132 TYR A CA 1
ATOM 1003 C C . TYR A 1 132 ? 14.555 -11.132 11.320 1.00 17.67 132 TYR A C 1
ATOM 1004 O O . TYR A 1 132 ? 15.519 -10.515 10.848 1.00 17.90 132 TYR A O 1
ATOM 1013 N N . GLU A 1 133 ? 14.027 -12.173 10.701 1.00 19.45 133 GLU A N 1
ATOM 1014 C CA . GLU A 1 133 ? 14.582 -12.682 9.464 1.00 20.89 133 GLU A CA 1
ATOM 1015 C C . GLU A 1 133 ? 14.569 -11.642 8.368 1.00 21.21 133 GLU A C 1
ATOM 1016 O O . GLU A 1 133 ? 15.541 -11.517 7.609 1.00 22.15 133 GLU A O 1
ATOM 1022 N N . MET A 1 134 ? 13.495 -10.866 8.260 1.00 19.82 134 MET A N 1
ATOM 1023 C CA . MET A 1 134 ? 13.355 -9.894 7.159 1.00 21.37 134 MET A CA 1
ATOM 1024 C C . MET A 1 134 ? 14.112 -8.600 7.364 1.00 20.21 134 MET A C 1
ATOM 1025 O O . MET A 1 134 ? 14.496 -7.955 6.373 1.00 22.64 134 MET A O 1
ATOM 1034 N N . ALA A 1 135 ? 14.353 -8.211 8.601 1.00 18.56 135 ALA A N 1
ATOM 1035 C CA . ALA A 1 135 ? 14.913 -6.903 8.915 1.00 18.41 135 ALA A CA 1
ATOM 1036 C C . ALA A 1 135 ? 16.330 -6.907 9.458 1.00 17.62 135 ALA A C 1
ATOM 1037 O O . ALA A 1 135 ? 17.054 -5.956 9.213 1.00 17.94 135 ALA A O 1
ATOM 1039 N N . LEU A 1 136 ? 16.674 -7.903 10.267 1.00 17.57 136 LEU A N 1
ATOM 1040 C CA . LEU A 1 136 ? 17.909 -7.840 11.065 1.00 18.49 136 LEU A CA 1
ATOM 1041 C C . LEU A 1 136 ? 18.887 -8.979 10.895 1.00 18.25 136 LEU A C 1
ATOM 1042 O O . LEU A 1 136 ? 20.090 -8.780 11.034 1.00 18.07 136 LEU A O 1
ATOM 1047 N N . LYS A 1 137 ? 18.372 -10.181 10.671 1.00 18.78 137 LYS A N 1
ATOM 1048 C CA . LYS A 1 137 ? 19.206 -11.377 10.756 1.00 19.42 137 LYS A CA 1
ATOM 1049 C C . LYS A 1 137 ? 20.435 -11.339 9.831 1.00 18.57 137 LYS A C 1
ATOM 1050 O O . LYS A 1 137 ? 21.510 -11.799 10.206 1.00 19.46 137 LYS A O 1
ATOM 1056 N N . LYS A 1 138 ? 20.281 -10.737 8.655 1.00 19.10 138 LYS A N 1
ATOM 1057 C CA . LYS A 1 138 ? 21.397 -10.588 7.688 1.00 20.26 138 LYS A CA 1
ATOM 1058 C C . LYS A 1 138 ? 22.635 -9.957 8.325 1.00 19.39 138 LYS A C 1
ATOM 1059 O O . LYS A 1 138 ? 23.761 -10.200 7.897 1.00 20.87 138 LYS A O 1
ATOM 1065 N N . TYR A 1 139 ? 22.423 -9.109 9.324 1.00 19.13 139 TYR A N 1
ATOM 1066 C CA . TYR A 1 139 ? 23.472 -8.277 9.896 1.00 19.62 139 TYR A CA 1
ATOM 1067 C C . TYR A 1 139 ? 23.979 -8.769 11.232 1.00 19.86 139 TYR A C 1
ATOM 1068 O O . TYR A 1 139 ? 24.749 -8.057 11.875 1.00 22.74 139 TYR A O 1
ATOM 1077 N N . HIS A 1 140 ? 23.538 -9.948 11.647 1.00 19.87 140 HIS A N 1
ATOM 1078 C CA . HIS A 1 140 ? 23.858 -10.504 12.959 1.00 20.90 140 HIS A CA 1
ATOM 1079 C C . HIS A 1 140 ? 24.616 -11.805 12.837 1.00 22.35 140 HIS A C 1
ATOM 1080 O O . HIS A 1 140 ? 24.200 -12.727 12.157 1.00 23.78 140 HIS A O 1
ATOM 1087 N N . GLY A 1 141 ? 25.738 -11.877 13.543 1.00 22.87 141 GLY A N 1
ATOM 1088 C CA . GLY A 1 141 ? 26.439 -13.134 13.709 1.00 23.38 141 GLY A CA 1
ATOM 1089 C C . GLY A 1 141 ? 25.765 -14.071 14.712 1.00 23.25 141 GLY A C 1
ATOM 1090 O O . GLY A 1 141 ? 24.709 -13.770 15.295 1.00 23.33 141 GLY A O 1
ATOM 1091 N N . TRP A 1 142 ? 26.406 -15.208 14.938 1.00 23.93 142 TRP A N 1
ATOM 1092 C CA . TRP A 1 142 ? 25.845 -16.309 15.673 1.00 23.78 142 TRP A CA 1
ATOM 1093 C C . TRP A 1 142 ? 25.418 -15.939 17.091 1.00 23.10 142 TRP A C 1
ATOM 1094 O O . TRP A 1 142 ? 24.303 -16.256 17.516 1.00 22.49 142 TRP A O 1
ATOM 1105 N N . ILE A 1 143 ? 26.289 -15.287 17.841 1.00 22.69 143 ILE A N 1
ATOM 1106 C CA A ILE A 1 143 ? 25.967 -15.028 19.235 0.50 22.28 143 ILE A CA 1
ATOM 1107 C CA B ILE A 1 143 ? 26.014 -14.924 19.246 0.50 23.19 143 ILE A CA 1
ATOM 1108 C C . ILE A 1 143 ? 24.788 -14.040 19.359 1.00 22.24 143 ILE A C 1
ATOM 1109 O O . ILE A 1 143 ? 23.937 -14.222 20.215 1.00 21.82 143 ILE A O 1
ATOM 1118 N N . VAL A 1 144 ? 24.724 -13.044 18.484 1.00 21.82 144 VAL A N 1
ATOM 1119 C CA . VAL A 1 144 ? 23.611 -12.117 18.521 1.00 22.30 144 VAL A CA 1
ATOM 1120 C C . VAL A 1 144 ? 22.308 -12.852 18.185 1.00 22.42 144 VAL A C 1
ATOM 1121 O O . VAL A 1 144 ? 21.273 -12.640 18.809 1.00 22.49 144 VAL A O 1
ATOM 1125 N N . GLN A 1 145 ? 22.346 -13.745 17.200 1.00 21.79 145 GLN A N 1
ATOM 1126 C CA . GLN A 1 145 ? 21.167 -14.554 16.895 1.00 22.92 145 GLN A CA 1
ATOM 1127 C C . GLN A 1 145 ? 20.728 -15.389 18.086 1.00 22.78 145 GLN A C 1
ATOM 1128 O O . GLN A 1 145 ? 19.534 -15.521 18.371 1.00 23.94 145 GLN A O 1
ATOM 1134 N N . LYS A 1 146 ? 21.697 -15.945 18.801 1.00 23.56 146 LYS A N 1
ATOM 1135 C CA . LYS A 1 146 ? 21.375 -16.741 19.965 1.00 24.51 146 LYS A CA 1
ATOM 1136 C C . LYS A 1 146 ? 20.747 -15.909 21.052 1.00 24.03 146 LYS A C 1
ATOM 1137 O O . LYS A 1 146 ? 19.844 -16.365 21.754 1.00 24.28 146 LYS A O 1
ATOM 1143 N N . ILE A 1 147 ? 21.196 -14.679 21.218 1.00 22.97 147 ILE A N 1
ATOM 1144 C CA . ILE A 1 147 ? 20.581 -13.791 22.197 1.00 24.72 147 ILE A CA 1
ATOM 1145 C C . ILE A 1 147 ? 19.155 -13.419 21.789 1.00 24.09 147 ILE A C 1
ATOM 1146 O O . ILE A 1 147 ? 18.272 -13.409 22.628 1.00 24.77 147 ILE A O 1
ATOM 1151 N N . PHE A 1 148 ? 18.912 -13.113 20.517 1.00 23.88 148 PHE A N 1
ATOM 1152 C CA . PHE A 1 148 ? 17.542 -12.923 20.040 1.00 24.51 148 PHE A CA 1
ATOM 1153 C C . PHE A 1 148 ? 16.655 -14.116 20.401 1.00 25.04 148 PHE A C 1
ATOM 1154 O O . PHE A 1 148 ? 15.543 -13.929 20.898 1.00 25.60 148 PHE A O 1
ATOM 1162 N N . GLN A 1 149 ? 17.112 -15.330 20.138 1.00 27.03 149 GLN A N 1
ATOM 1163 C CA . GLN A 1 149 ? 16.328 -16.543 20.424 1.00 28.33 149 GLN A CA 1
ATOM 1164 C C . GLN A 1 149 ? 15.991 -16.681 21.920 1.00 28.47 149 GLN A C 1
ATOM 1165 O O . GLN A 1 149 ? 14.864 -17.043 22.302 1.00 29.37 149 GLN A O 1
ATOM 1171 N N . ALA A 1 150 ? 16.963 -16.416 22.771 1.00 28.66 150 ALA A N 1
ATOM 1172 C CA . ALA A 1 150 ? 16.745 -16.420 24.214 1.00 28.98 150 ALA A CA 1
ATOM 1173 C C . ALA A 1 150 ? 15.718 -15.369 24.593 1.00 29.52 150 ALA A C 1
ATOM 1174 O O . ALA A 1 150 ? 14.810 -15.637 25.394 1.00 30.09 150 ALA A O 1
ATOM 1176 N N . ALA A 1 151 ? 15.836 -14.173 24.015 1.00 29.05 151 ALA A N 1
ATOM 1177 C CA . ALA A 1 151 ? 14.954 -13.049 24.346 1.00 29.24 151 ALA A CA 1
ATOM 1178 C C . ALA A 1 151 ? 13.497 -13.311 24.017 1.00 29.08 151 ALA A C 1
ATOM 1179 O O . ALA A 1 151 ? 12.626 -12.729 24.661 1.00 29.67 151 ALA A O 1
ATOM 1181 N N . LEU A 1 152 ? 13.238 -14.173 23.031 1.00 28.36 152 LEU A N 1
ATOM 1182 C CA . LEU A 1 152 ? 11.867 -14.561 22.636 1.00 28.66 152 LEU A CA 1
ATOM 1183 C C . LEU A 1 152 ? 11.094 -15.167 23.789 1.00 28.67 152 LEU A C 1
ATOM 1184 O O . LEU A 1 152 ? 9.879 -15.069 23.810 1.00 28.82 152 LEU A O 1
ATOM 1189 N N . TYR A 1 153 ? 11.782 -15.807 24.723 1.00 28.41 153 TYR A N 1
ATOM 1190 C CA . TYR A 1 153 ? 11.113 -16.314 25.900 1.00 28.81 153 TYR A CA 1
ATOM 1191 C C . TYR A 1 153 ? 10.440 -15.173 26.644 1.00 28.79 153 TYR A C 1
ATOM 1192 O O . TYR A 1 153 ? 9.392 -15.390 27.245 1.00 29.27 153 TYR A O 1
ATOM 1201 N N . ALA A 1 154 ? 11.024 -13.974 26.606 1.00 28.08 154 ALA A N 1
ATOM 1202 C CA . ALA A 1 154 ? 10.490 -12.821 27.324 1.00 27.76 154 ALA A CA 1
ATOM 1203 C C . ALA A 1 154 ? 9.410 -12.059 26.546 1.00 27.05 154 ALA A C 1
ATOM 1204 O O . ALA A 1 154 ? 8.802 -11.146 27.091 1.00 28.04 154 ALA A O 1
ATOM 1206 N N . ALA A 1 155 ? 9.171 -12.417 25.292 1.00 26.61 155 ALA A N 1
ATOM 1207 C CA . ALA A 1 155 ? 8.195 -11.694 24.473 1.00 26.53 155 ALA A CA 1
ATOM 1208 C C . ALA A 1 155 ? 6.802 -11.822 25.108 1.00 26.05 155 ALA A C 1
ATOM 1209 O O . ALA A 1 155 ? 6.436 -12.873 25.638 1.00 26.91 155 ALA A O 1
ATOM 1211 N N . PRO A 1 156 ? 6.021 -10.743 25.083 1.00 24.46 156 PRO A N 1
ATOM 1212 C CA . PRO A 1 156 ? 4.702 -10.837 25.736 1.00 25.38 156 PRO A CA 1
ATOM 1213 C C . PRO A 1 156 ? 3.758 -11.794 25.034 1.00 24.68 156 PRO A C 1
ATOM 1214 O O . PRO A 1 156 ? 3.898 -12.059 23.852 1.00 24.67 156 PRO A O 1
ATOM 1218 N N . TYR A 1 157 ? 2.771 -12.298 25.779 1.00 24.30 157 TYR A N 1
ATOM 1219 C CA . TYR A 1 157 ? 1.636 -12.938 25.149 1.00 24.97 157 TYR A CA 1
ATOM 1220 C C . TYR A 1 157 ? 0.971 -11.947 24.185 1.00 24.58 157 TYR A C 1
ATOM 1221 O O . TYR A 1 157 ? 0.985 -10.726 24.404 1.00 24.50 157 TYR A O 1
ATOM 1230 N N . LYS A 1 158 ? 0.392 -12.461 23.110 1.00 25.18 158 LYS A N 1
ATOM 1231 C CA . LYS A 1 158 ? -0.293 -11.614 22.124 1.00 26.08 158 LYS A CA 1
ATOM 1232 C C . LYS A 1 158 ? -1.280 -10.637 22.760 1.00 26.13 158 LYS A C 1
ATOM 1233 O O . LYS A 1 158 ? -1.293 -9.476 22.431 1.00 25.57 158 LYS A O 1
ATOM 1239 N N . SER A 1 159 ? -2.118 -11.112 23.681 1.00 27.29 159 SER A N 1
ATOM 1240 C CA . SER A 1 159 ? -3.137 -10.242 24.297 1.00 28.28 159 SER A CA 1
ATOM 1241 C C . SER A 1 159 ? -2.528 -9.087 25.053 1.00 28.69 159 SER A C 1
ATOM 1242 O O . SER A 1 159 ? -3.013 -7.944 24.979 1.00 28.66 159 SER A O 1
ATOM 1245 N N . ASP A 1 160 ? -1.445 -9.375 25.758 1.00 29.06 160 ASP A N 1
ATOM 1246 C CA . ASP A 1 160 ? -0.743 -8.362 26.512 1.00 29.48 160 ASP A CA 1
ATOM 1247 C C . ASP A 1 160 ? -0.094 -7.360 25.582 1.00 29.40 160 ASP A C 1
ATOM 1248 O O . ASP A 1 160 ? -0.099 -6.167 25.874 1.00 30.48 160 ASP A O 1
ATOM 1253 N N . PHE A 1 161 ? 0.479 -7.843 24.476 1.00 28.70 161 PHE A N 1
ATOM 1254 C CA . PHE A 1 161 ? 1.103 -6.949 23.515 1.00 28.72 161 PHE A CA 1
ATOM 1255 C C . PHE A 1 161 ? 0.067 -5.961 22.981 1.00 28.97 161 PHE A C 1
ATOM 1256 O O . PHE A 1 161 ? 0.307 -4.761 22.923 1.00 29.80 161 PHE A O 1
ATOM 1264 N N . LEU A 1 162 ? -1.088 -6.450 22.573 1.00 29.43 162 LEU A N 1
ATOM 1265 C CA . LEU A 1 162 ? -2.096 -5.564 22.008 1.00 30.75 162 LEU A CA 1
ATOM 1266 C C . LEU A 1 162 ? -2.592 -4.553 23.045 1.00 32.05 162 LEU A C 1
ATOM 1267 O O . LEU A 1 162 ? -2.902 -3.394 22.718 1.00 30.93 162 LEU A O 1
ATOM 1272 N N . LYS A 1 163 ? -2.574 -4.952 24.309 1.00 34.40 163 LYS A N 1
ATOM 1273 C CA . LYS A 1 163 ? -2.938 -4.037 25.392 1.00 36.26 163 LYS A CA 1
ATOM 1274 C C . LYS A 1 163 ? -1.930 -2.901 25.580 1.00 37.40 163 LYS A C 1
ATOM 1275 O O . LYS A 1 163 ? -2.312 -1.796 25.980 1.00 38.28 163 LYS A O 1
ATOM 1281 N N . ALA A 1 164 ? -0.663 -3.147 25.257 1.00 37.78 164 ALA A N 1
ATOM 1282 C CA . ALA A 1 164 ? 0.363 -2.101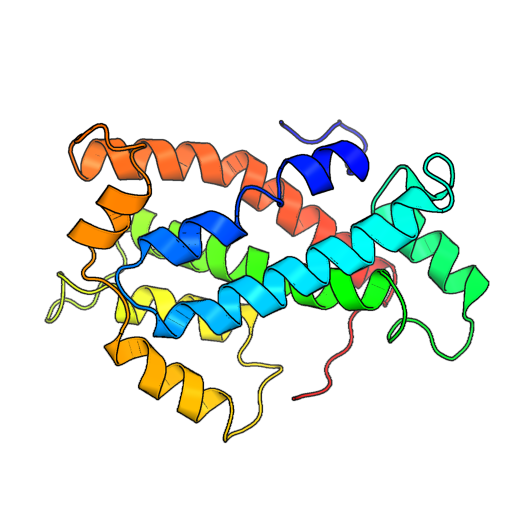 25.291 1.00 38.94 164 ALA A CA 1
ATOM 1283 C C . ALA A 1 164 ? 0.121 -1.009 24.239 1.00 39.72 164 ALA A C 1
ATOM 1284 O O . ALA A 1 164 ? 0.656 0.096 24.365 1.00 40.07 164 ALA A O 1
ATOM 1286 N N . LEU A 1 165 ? -0.647 -1.318 23.189 1.00 40.35 165 LEU A N 1
ATOM 1287 C CA . LEU A 1 165 ? -0.844 -0.379 22.066 1.00 41.76 165 LEU A CA 1
ATOM 1288 C C . LEU A 1 165 ? -2.146 0.407 22.096 1.00 43.08 165 LEU A C 1
ATOM 1289 O O . LEU A 1 165 ? -2.311 1.360 21.331 1.00 43.85 165 LEU A O 1
ATOM 1294 N N A SER A 1 166 ? -3.046 0.081 23.019 0.50 43.81 166 SER A N 1
ATOM 1295 N N B SER A 1 166 ? -3.096 -0.095 22.874 0.50 43.87 166 SER A N 1
ATOM 1296 C CA A SER A 1 166 ? -4.406 0.637 22.998 0.50 44.37 166 SER A CA 1
ATOM 1297 C CA B SER A 1 166 ? -4.265 0.665 23.237 0.50 44.20 166 SER A CA 1
ATOM 1298 C C A SER A 1 166 ? -4.567 1.926 23.814 0.50 44.99 166 SER A C 1
ATOM 1299 C C B SER A 1 166 ? -3.738 1.580 24.309 0.50 45.09 166 SER A C 1
ATOM 1300 O O A SER A 1 166 ? -5.686 2.395 24.024 0.50 44.46 166 SER A O 1
ATOM 1301 O O B SER A 1 166 ? -3.179 1.122 25.305 0.50 45.38 166 SER A O 1
ATOM 1306 N N A LYS A 1 167 ? -3.455 2.503 24.262 0.50 45.68 167 LYS A N 1
ATOM 1307 N N B LYS A 1 167 ? -3.869 2.877 24.108 0.50 45.87 167 LYS A N 1
ATOM 1308 C CA A LYS A 1 167 ? -3.504 3.732 25.053 0.50 46.14 167 LYS A CA 1
ATOM 1309 C CA B LYS A 1 167 ? -3.418 3.792 25.130 0.50 46.29 167 LYS A CA 1
ATOM 1310 C C A LYS A 1 167 ? -4.260 3.484 26.352 0.50 46.50 167 LYS A C 1
ATOM 1311 C C B LYS A 1 167 ? -4.231 3.507 26.379 0.50 46.56 167 LYS A C 1
ATOM 1312 O O . LYS A 1 167 ? -5.043 4.320 26.790 1.00 46.77 167 LYS A O 1
ATOM 1323 N N . GLY A 1 168 ? -4.010 2.328 26.966 1.00 46.44 168 GLY A N 1
ATOM 1324 C CA . GLY A 1 168 ? -4.754 1.871 28.141 1.00 46.43 168 GLY A CA 1
ATOM 1325 C C . GLY A 1 168 ? -6.197 1.408 27.957 1.00 46.49 168 GLY A C 1
ATOM 1326 O O . GLY A 1 168 ? -6.724 0.721 28.827 1.00 47.57 168 GLY A O 1
ATOM 1327 N N . GLN A 1 169 ? -6.815 1.782 26.841 1.00 46.25 169 GLN A N 1
ATOM 1328 C CA . GLN A 1 169 ? -8.244 2.069 26.816 1.00 45.57 169 GLN A CA 1
ATOM 1329 C C . GLN A 1 169 ? -9.063 0.816 27.111 1.00 45.66 169 GLN A C 1
ATOM 1330 O O . GLN A 1 169 ? -10.175 0.898 27.632 1.00 46.58 169 GLN A O 1
ATOM 1336 N N . ASN A 1 170 ? -8.505 -0.342 26.773 1.00 44.66 170 ASN A N 1
ATOM 1337 C CA . ASN A 1 170 ? -9.254 -1.592 26.808 1.00 43.34 170 ASN A CA 1
ATOM 1338 C C . ASN A 1 170 ? -10.301 -1.667 25.702 1.00 40.69 170 ASN A C 1
ATOM 1339 O O . ASN A 1 170 ? -11.501 -1.579 25.963 1.00 41.22 170 ASN A O 1
ATOM 1344 N N . VAL A 1 171 ? -9.839 -1.831 24.467 1.00 37.43 171 VAL A N 1
ATOM 1345 C CA . VAL A 1 171 ? -10.706 -2.255 23.374 1.00 34.71 171 VAL A CA 1
ATOM 1346 C C . VAL A 1 171 ? -10.492 -3.727 23.039 1.00 32.00 171 VAL A C 1
ATOM 1347 O O . VAL A 1 171 ? -9.597 -4.374 23.584 1.00 32.23 171 VAL A O 1
ATOM 1351 N N . THR A 1 172 ? -11.318 -4.251 22.140 1.00 27.86 172 THR A N 1
ATOM 1352 C CA . THR A 1 172 ? -11.181 -5.608 21.689 1.00 25.95 172 THR A CA 1
ATOM 1353 C C . THR A 1 172 ? -9.885 -5.736 20.896 1.00 24.94 172 THR A C 1
ATOM 1354 O O . THR A 1 172 ? -9.330 -4.755 20.355 1.00 23.95 172 THR A O 1
ATOM 1358 N N . GLU A 1 173 ? -9.400 -6.958 20.791 1.00 25.20 173 GLU A N 1
ATOM 1359 C CA . GLU A 1 173 ? -8.255 -7.246 19.945 1.00 24.82 173 GLU A CA 1
ATOM 1360 C C . GLU A 1 173 ? -8.560 -6.788 18.531 1.00 23.13 173 GLU A C 1
ATOM 1361 O O . GLU A 1 173 ? -7.715 -6.256 17.846 1.00 22.25 173 GLU A O 1
ATOM 1367 N N . GLU A 1 174 ? -9.792 -6.978 18.088 1.00 21.71 174 GLU A N 1
ATOM 1368 C CA . GLU A 1 174 ? -10.201 -6.648 16.743 1.00 22.18 174 GLU A CA 1
ATOM 1369 C C . GLU A 1 174 ? -10.081 -5.141 16.486 1.00 20.55 174 GLU A C 1
ATOM 1370 O O . GLU A 1 174 ? -9.576 -4.694 15.448 1.00 21.22 174 GLU A O 1
ATOM 1376 N N . GLU A 1 175 ? -10.501 -4.340 17.454 1.00 20.73 175 GLU A N 1
ATOM 1377 C CA . GLU A 1 175 ? -10.376 -2.912 17.332 1.00 22.10 175 GLU A CA 1
ATOM 1378 C C . GLU A 1 175 ? -8.931 -2.486 17.333 1.00 21.21 175 GLU A C 1
ATOM 1379 O O . GLU A 1 175 ? -8.537 -1.645 16.518 1.00 21.49 175 GLU A O 1
ATOM 1385 N N . CYS A 1 176 ? -8.129 -3.079 18.210 1.00 21.24 176 CYS A N 1
ATOM 1386 C CA . CYS A 1 176 ? -6.698 -2.762 18.262 1.00 22.55 176 CYS A CA 1
ATOM 1387 C C . CYS A 1 176 ? -6.053 -3.045 16.905 1.00 22.30 176 CYS A C 1
ATOM 1388 O O . CYS A 1 176 ? -5.283 -2.224 16.372 1.00 22.51 176 CYS A O 1
ATOM 1393 N N . LEU A 1 177 ? -6.324 -4.196 16.316 1.00 21.34 177 LEU A N 1
ATOM 1394 C CA . LEU A 1 177 ? -5.711 -4.538 15.046 1.00 22.41 177 LEU A CA 1
ATOM 1395 C C . LEU A 1 177 ? -6.156 -3.608 13.910 1.00 21.03 177 LEU A C 1
ATOM 1396 O O . LEU A 1 177 ? -5.372 -3.274 13.025 1.00 21.81 177 LEU A O 1
ATOM 1401 N N . GLU A 1 178 ? -7.402 -3.144 13.939 1.00 21.59 178 GLU A N 1
ATOM 1402 C CA . GLU A 1 178 ? -7.839 -2.215 12.935 1.00 22.74 178 GLU A CA 1
ATOM 1403 C C . GLU A 1 178 ? -7.039 -0.921 13.039 1.00 22.17 178 GLU A C 1
ATOM 1404 O O . GLU A 1 178 ? -6.672 -0.302 12.023 1.00 23.44 178 GLU A O 1
ATOM 1410 N N . LYS A 1 179 ? -6.804 -0.452 14.258 1.00 21.39 179 LYS A N 1
ATOM 1411 C CA . LYS A 1 179 ? -6.020 0.768 14.442 1.00 22.33 179 LYS A CA 1
ATOM 1412 C C . LYS A 1 179 ? -4.589 0.578 13.949 1.00 20.75 179 LYS A C 1
ATOM 1413 O O . LYS A 1 179 ? -4.029 1.476 13.311 1.00 22.01 179 LYS A O 1
ATOM 1419 N N . ILE A 1 180 ? -3.991 -0.582 14.210 1.00 20.52 180 ILE A N 1
ATOM 1420 C CA . ILE A 1 180 ? -2.629 -0.876 13.754 1.00 20.80 180 ILE A CA 1
ATOM 1421 C C . ILE A 1 180 ? -2.613 -0.888 12.224 1.00 20.06 180 ILE A C 1
ATOM 1422 O O . ILE A 1 180 ? -1.705 -0.343 11.612 1.00 20.05 180 ILE A O 1
ATOM 1427 N N . ARG A 1 181 ? -3.614 -1.492 11.583 1.00 19.83 181 ARG A N 1
ATOM 1428 C CA . ARG A 1 181 ? -3.671 -1.531 10.126 1.00 22.43 181 ARG A CA 1
ATOM 1429 C C . ARG A 1 181 ? -3.681 -0.146 9.533 1.00 22.39 181 ARG A C 1
ATOM 1430 O O . ARG A 1 181 ? -3.005 0.126 8.540 1.00 23.81 181 ARG A O 1
ATOM 1438 N N . LEU A 1 182 ? -4.444 0.759 10.120 1.00 23.40 182 LEU A N 1
ATOM 1439 C CA . LEU A 1 182 ? -4.462 2.126 9.624 1.00 24.23 182 LEU A CA 1
ATOM 1440 C C . LEU A 1 182 ? -3.127 2.814 9.830 1.00 23.44 182 LEU A C 1
ATOM 1441 O O . LEU A 1 182 ? -2.626 3.495 8.928 1.00 24.99 182 LEU A O 1
ATOM 1446 N N . PHE A 1 183 ? -2.542 2.632 10.998 1.00 21.54 183 PHE A N 1
ATOM 1447 C CA . PHE A 1 183 ? -1.190 3.168 11.307 1.00 21.33 183 PHE A CA 1
ATOM 1448 C C . PHE A 1 183 ? -0.128 2.716 10.295 1.00 21.02 183 PHE A C 1
ATOM 1449 O O . PHE A 1 183 ? 0.739 3.484 9.864 1.00 20.84 183 PHE A O 1
ATOM 1457 N N . LEU A 1 184 ? -0.207 1.466 9.894 1.00 20.05 184 LEU A N 1
ATOM 1458 C CA . LEU A 1 184 ? 0.790 0.869 9.035 1.00 20.60 184 LEU A CA 1
ATOM 1459 C C . LEU A 1 184 ? 0.833 1.484 7.651 1.00 20.77 184 LEU A C 1
ATOM 1460 O O . LEU A 1 184 ? 1.855 1.354 6.982 1.00 20.98 184 LEU A O 1
ATOM 1465 N N . VAL A 1 185 ? -0.242 2.130 7.207 1.00 22.09 185 VAL A N 1
ATOM 1466 C CA . VAL A 1 185 ? -0.237 2.690 5.858 1.00 23.60 185 VAL A CA 1
ATOM 1467 C C . VAL A 1 185 ? 0.883 3.752 5.711 1.00 22.91 185 VAL A C 1
ATOM 1468 O O . VAL A 1 185 ? 1.810 3.588 4.898 1.00 23.53 185 VAL A O 1
ATOM 1472 N N . ASN A 1 186 ? 0.837 4.809 6.509 1.00 22.90 186 ASN A N 1
ATOM 1473 C CA . ASN A 1 186 ? 1.837 5.877 6.340 1.00 22.89 186 ASN A CA 1
ATOM 1474 C C . ASN A 1 186 ? 3.173 5.466 6.952 1.00 21.31 186 ASN A C 1
ATOM 1475 O O . ASN A 1 186 ? 4.216 5.895 6.503 1.00 21.74 186 ASN A O 1
ATOM 1480 N N . TYR A 1 187 ? 3.148 4.594 7.953 1.00 20.24 187 TYR A N 1
ATOM 1481 C CA . TYR A 1 187 ? 4.385 4.076 8.537 1.00 19.60 187 TYR A CA 1
ATOM 1482 C C . TYR A 1 187 ? 5.189 3.299 7.501 1.00 19.43 187 TYR A C 1
ATOM 1483 O O . TYR A 1 187 ? 6.372 3.561 7.278 1.00 18.93 187 TYR A O 1
ATOM 1492 N N . THR A 1 188 ? 4.544 2.364 6.826 1.00 18.68 188 THR A N 1
ATOM 1493 C CA . THR A 1 188 ? 5.214 1.549 5.834 1.00 19.32 188 THR A CA 1
ATOM 1494 C C . THR A 1 188 ? 5.712 2.415 4.679 1.00 19.64 188 THR A C 1
ATOM 1495 O O . THR A 1 188 ? 6.840 2.254 4.210 1.00 19.83 188 THR A O 1
ATOM 1499 N N . ALA A 1 189 ? 4.884 3.342 4.224 1.00 19.31 189 ALA A N 1
ATOM 1500 C CA . ALA A 1 189 ? 5.282 4.248 3.145 1.00 19.58 189 ALA A CA 1
ATOM 1501 C C . ALA A 1 189 ? 6.564 5.006 3.481 1.00 19.61 189 ALA A C 1
ATOM 1502 O O . ALA A 1 189 ? 7.454 5.193 2.654 1.00 19.57 189 ALA A O 1
ATOM 1504 N N . THR A 1 190 ? 6.666 5.487 4.705 1.00 18.57 190 THR A N 1
ATOM 1505 C CA . THR A 1 190 ? 7.800 6.268 5.160 1.00 17.94 190 THR A CA 1
ATOM 1506 C C . THR A 1 190 ? 9.042 5.399 5.237 1.00 16.80 190 THR A C 1
ATOM 1507 O O . THR A 1 190 ? 10.114 5.803 4.759 1.00 17.35 190 THR A O 1
ATOM 1511 N N . ILE A 1 191 ? 8.914 4.212 5.827 1.00 16.85 191 ILE A N 1
ATOM 1512 C CA . ILE A 1 191 ? 10.074 3.324 5.905 1.00 16.97 191 ILE A CA 1
ATOM 1513 C C . ILE A 1 191 ? 10.562 2.893 4.515 1.00 16.61 191 ILE A C 1
ATOM 1514 O O . ILE A 1 191 ? 11.768 2.836 4.262 1.00 16.66 191 ILE A O 1
ATOM 1523 N N . ASP A 1 192 ? 9.629 2.682 3.595 1.00 17.45 192 ASP A N 1
ATOM 1524 C CA . ASP A 1 192 ? 10.007 2.324 2.240 1.00 17.99 192 ASP A CA 1
ATOM 1525 C C . ASP A 1 192 ? 10.848 3.450 1.596 1.00 17.39 192 ASP A C 1
ATOM 1526 O O . ASP A 1 192 ? 11.838 3.186 0.884 1.00 18.20 192 ASP A O 1
ATOM 1531 N N . VAL A 1 193 ? 10.463 4.708 1.809 1.00 17.57 193 VAL A N 1
ATOM 1532 C CA . VAL A 1 193 ? 11.235 5.853 1.248 1.00 17.47 193 VAL A CA 1
ATOM 1533 C C . VAL A 1 193 ? 12.633 5.857 1.873 1.00 16.73 193 VAL A C 1
ATOM 1534 O O . VAL A 1 193 ? 13.618 6.108 1.185 1.00 17.79 193 VAL A O 1
ATOM 1538 N N . ILE A 1 194 ? 12.757 5.592 3.174 1.00 17.21 194 ILE A N 1
ATOM 1539 C CA . ILE A 1 194 ? 14.069 5.565 3.785 1.00 16.80 194 ILE A CA 1
ATOM 1540 C C . ILE A 1 194 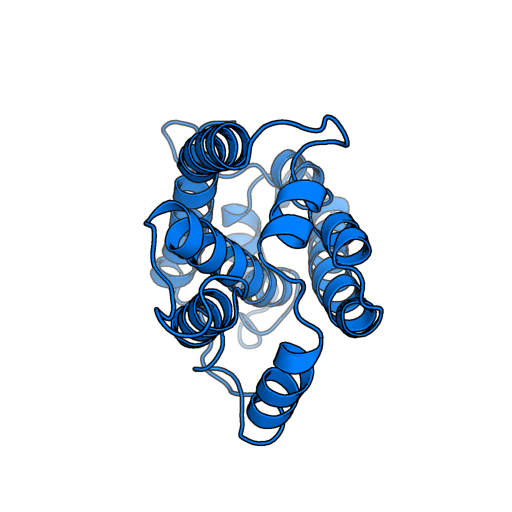? 14.943 4.458 3.205 1.00 16.13 194 ILE A C 1
ATOM 1541 O O . ILE A 1 194 ? 16.110 4.656 2.855 1.00 16.59 194 ILE A O 1
ATOM 1546 N N . TYR A 1 195 ? 14.372 3.286 3.020 1.00 16.23 195 TYR A N 1
ATOM 1547 C CA . TYR A 1 195 ? 15.121 2.210 2.388 1.00 16.74 195 TYR A CA 1
ATOM 1548 C C . TYR A 1 195 ? 15.536 2.580 0.953 1.00 17.45 195 TYR A C 1
ATOM 1549 O O . TYR A 1 195 ? 16.661 2.288 0.541 1.00 18.62 195 TYR A O 1
ATOM 1558 N N . GLU A 1 196 ? 14.620 3.196 0.210 1.00 18.34 196 GLU A N 1
ATOM 1559 C CA . GLU A 1 196 ? 14.908 3.594 -1.163 1.00 19.46 196 GLU A CA 1
ATOM 1560 C C . GLU A 1 196 ? 16.064 4.573 -1.195 1.00 18.94 196 GLU A C 1
ATOM 1561 O O . GLU A 1 196 ? 16.927 4.507 -2.066 1.00 20.44 196 GLU A O 1
ATOM 1567 N N . MET A 1 197 ? 16.069 5.516 -0.280 1.00 19.00 197 MET A N 1
ATOM 1568 C CA . MET A 1 197 ? 17.143 6.496 -0.239 1.00 20.11 197 MET A CA 1
ATOM 1569 C C . MET A 1 197 ? 18.515 5.837 -0.028 1.00 18.61 197 MET A C 1
ATOM 1570 O O . MET A 1 197 ? 19.494 6.170 -0.705 1.00 19.53 197 MET A O 1
ATOM 1577 N N . TYR A 1 198 ? 18.592 4.917 0.909 1.00 17.98 198 TYR A N 1
ATOM 1578 C CA . TYR A 1 198 ? 19.841 4.186 1.145 1.00 18.20 198 TYR A CA 1
ATOM 1579 C C . TYR A 1 198 ? 20.291 3.428 -0.078 1.00 18.84 198 TYR A C 1
ATOM 1580 O O . TYR A 1 198 ? 21.466 3.470 -0.439 1.00 20.40 198 TYR A O 1
ATOM 1589 N N . THR A 1 199 ? 19.346 2.792 -0.754 1.00 19.91 199 THR A N 1
ATOM 1590 C CA . THR A 1 199 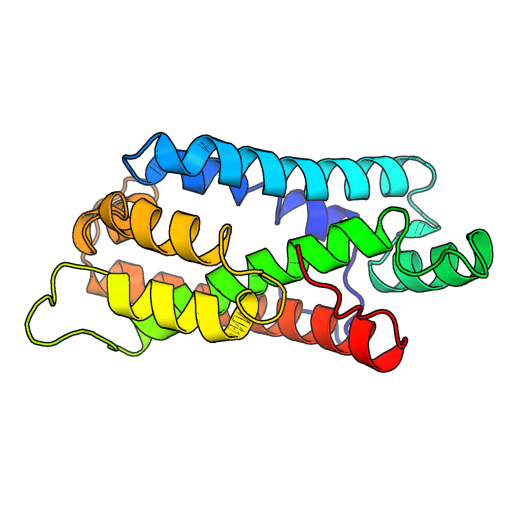? 19.621 2.008 -1.958 1.00 21.16 199 THR A CA 1
ATOM 1591 C C . THR A 1 199 ? 20.130 2.918 -3.050 1.00 20.76 199 THR A C 1
ATOM 1592 O O . THR A 1 199 ? 21.150 2.672 -3.692 1.00 22.90 199 THR A O 1
ATOM 1596 N N . GLN A 1 200 ? 19.400 3.981 -3.314 1.00 20.72 200 GLN A N 1
ATOM 1597 C CA . GLN A 1 200 ? 19.735 4.886 -4.420 1.00 22.09 200 GLN A CA 1
ATOM 1598 C C . GLN A 1 200 ? 21.044 5.655 -4.193 1.00 22.35 200 GLN A C 1
ATOM 1599 O O . GLN A 1 200 ? 21.762 5.971 -5.149 1.00 24.97 200 GLN A O 1
ATOM 1605 N N . MET A 1 201 ? 21.426 5.891 -2.951 1.00 22.42 201 MET A N 1
ATOM 1606 C CA . MET A 1 201 ? 22.665 6.555 -2.630 1.00 22.93 201 MET A CA 1
ATOM 1607 C C . MET A 1 201 ? 23.826 5.622 -2.402 1.00 22.99 201 MET A C 1
ATOM 1608 O O . MET A 1 201 ? 24.935 6.077 -2.090 1.00 23.79 201 MET A O 1
ATOM 1615 N N . ASN A 1 202 ? 23.608 4.328 -2.556 1.00 22.67 202 ASN A N 1
ATOM 1616 C CA . ASN A 1 202 ? 24.631 3.337 -2.232 1.00 23.14 202 ASN A CA 1
ATOM 1617 C C . ASN A 1 202 ? 25.205 3.526 -0.830 1.00 22.86 202 ASN A C 1
ATOM 1618 O O . ASN A 1 202 ? 26.418 3.417 -0.598 1.00 24.05 202 ASN A O 1
ATOM 1623 N N . ALA A 1 203 ? 24.301 3.761 0.115 1.00 22.30 203 ALA A N 1
ATOM 1624 C CA . ALA A 1 203 ? 24.663 4.028 1.488 1.00 21.50 203 ALA A CA 1
ATOM 1625 C C . ALA A 1 203 ? 24.467 2.841 2.408 1.00 21.28 203 ALA A C 1
ATOM 1626 O O . ALA A 1 203 ? 24.731 2.927 3.587 1.00 22.38 203 ALA A O 1
ATOM 1628 N N . GLU A 1 204 ? 23.942 1.747 1.879 1.00 22.58 204 GLU A N 1
ATOM 1629 C CA . GLU A 1 204 ? 23.690 0.576 2.688 1.00 22.98 204 GLU A CA 1
ATOM 1630 C C . GLU A 1 204 ? 24.985 -0.200 2.890 1.00 22.88 204 GLU A C 1
ATOM 1631 O O . GLU A 1 204 ? 25.738 -0.404 1.942 1.00 25.10 204 GLU A O 1
ATOM 1637 N N . LEU A 1 205 ? 25.228 -0.678 4.101 1.00 20.67 205 LEU A N 1
ATOM 1638 C CA . LEU A 1 205 ? 26.329 -1.553 4.426 1.00 20.93 205 LEU A CA 1
ATOM 1639 C C . LEU A 1 205 ? 25.809 -2.904 4.829 1.00 20.17 205 LEU A C 1
ATOM 1640 O O . LEU A 1 205 ? 24.635 -3.061 5.191 1.00 22.79 205 LEU A O 1
ATOM 1645 N N . ASN A 1 206 ? 26.669 -3.919 4.732 1.00 19.64 206 ASN A N 1
ATOM 1646 C CA . ASN A 1 206 ? 26.227 -5.293 4.959 1.00 20.13 206 ASN A CA 1
ATOM 1647 C C . ASN A 1 206 ? 27.124 -6.058 5.913 1.00 22.04 206 ASN A C 1
ATOM 1648 O O . ASN A 1 206 ? 27.082 -7.289 5.972 1.00 23.77 206 ASN A O 1
ATOM 1653 N N . TYR A 1 207 ? 27.914 -5.331 6.699 1.00 22.12 207 TYR A N 1
ATOM 1654 C CA . TYR A 1 207 ? 28.696 -5.964 7.734 1.00 22.55 207 TYR A CA 1
ATOM 1655 C C . TYR A 1 207 ? 27.814 -6.573 8.813 1.00 22.88 207 TYR A C 1
ATOM 1656 O O . TYR A 1 207 ? 26.685 -6.115 9.043 1.00 22.28 207 TYR A O 1
ATOM 1665 N N . LYS A 1 208 ? 28.338 -7.600 9.475 1.00 24.36 208 LYS A N 1
ATOM 1666 C CA . LYS A 1 208 ? 27.658 -8.246 10.559 1.00 26.37 208 LYS A CA 1
ATOM 1667 C C . LYS A 1 208 ? 28.228 -7.790 11.868 1.00 27.63 208 LYS A C 1
ATOM 1668 O O . LYS A 1 208 ? 29.423 -7.464 11.982 1.00 29.93 208 LYS A O 1
ATOM 1674 N N . VAL A 1 209 ? 27.358 -7.783 12.866 1.00 28.60 209 VAL A N 1
ATOM 1675 C CA . VAL A 1 209 ? 27.769 -7.527 14.240 1.00 30.89 209 VAL A CA 1
ATOM 1676 C C . VAL A 1 209 ? 27.733 -8.805 15.078 1.00 32.13 209 VAL A C 1
ATOM 1677 O O . VAL A 1 209 ? 26.890 -9.692 14.982 1.00 33.02 209 VAL A O 1
#

Solvent-accessible surface area: 11270 Å² total; per-residue (Å²): 182,100,37,67,104,96,97,64,13,96,0,10,34,15,12,120,62,13,55,124,30,9,70,79,30,86,68,26,78,20,114,72,25,69,79,79,63,58,88,16,43,38,32,11,82,94,0,105,53,21,46,76,103,58,70,54,87,4,133,14,0,19,35,0,0,78,24,1,106,148,102,77,47,112,124,23,18,114,31,12,0,0,42,9,0,1,49,1,2,2,14,4,36,40,25,21,14,20,14,68,2,4,7,87,34,60,125,61,109,130,93,73,82,39,3,103,62,0,8,46,75,0,9,94,129,4,33,88,126,20,20,20,178,100,42,38,90,106,38,91,71,25,18,200,23,24,19,123,26,62,73,16,8,112,21,48,19,200,71,129,112,43,86,83,123,85,7,21,105,133,11,98,124,97,5,98,59,27,33,35,29,2,67,14,0,50,102,13,1,91,140,49,128,0,47,42,81,67,132,91

CATH classification: 1.10.3520.10

Secondary structure (DSSP, 8-state):
-PPPTT---BHHHHHHHHTTHHHHGGGSS-GGGHHHHHHHHHHHHHHHHHHHH-TTTTSBHHHHHHHHHHHHGGGTTSSHHHHHHHHHHHHHHHHHHHHHHHHTT---TT-TT--HHHHHHHHHHHTGGG--HHHHHHHHHHGGGSPPHHHHHHHHTTT----HHHHHHHHHHHHHHHHHHHHHHHHHHHHTT-------

Nearest PDB structures (foldseek):
  3ric-assembly1_A  TM=9.954E-01  e=9.254E-31  Homo sapiens
  3s0i-assembly1_A-2  TM=9.978E-01  e=5.585E-30  Homo sapiens
  1tfj-assembly1_A  TM=9.824E-01  e=2.527E-30  Bos taurus
  4gvt-assembly1_A  TM=9.858E-01  e=2.208E-29  Homo sapiens
  4gxg-assembly2_E  TM=9.835E-01  e=3.553E-29  Homo sapiens

Foldseek 3Di:
DAADPVRWAFLVVVLVVCVVPLVLLVLFQDPLCVVVSVLLVVLSVQSVVVCVVPVVCPGTVLSVQVVVCVVPPPCPPCDTNSVSVLVNLLVLQLVLQLLVCVLVVPADPVQRFASLVSNVVSCVVRPPLAADDVVVVSVVVCSVSGHGPVSSLCSQPPNPDDDSVVSSVVSVVVSPRSVVSSVSVVVSCVVSVRHDRHHD